Protein AF-A0A1T5CEG3-F1 (afdb_monomer)

Mean predicted aligned error: 3.55 Å

Radius of gyration: 18.47 Å; Cα contacts (8 Å, |Δi|>4): 373; chains: 1; bounding box: 41×33×52 Å

Solvent-accessible surface area (backbone atoms only — not comparable to full-atom values): 10305 Å² total; per-residue (Å²): 88,43,46,63,46,58,86,77,50,73,82,78,51,35,27,36,60,79,42,70,92,45,95,50,67,52,64,17,32,33,43,83,51,89,59,80,38,46,60,70,49,83,48,44,30,39,33,31,21,37,36,42,41,102,86,50,79,42,76,32,30,35,38,36,37,29,48,66,53,44,68,60,39,35,40,41,68,56,98,89,44,61,46,81,41,55,46,86,82,44,92,52,50,65,32,58,70,46,29,36,49,32,49,60,66,47,63,54,43,51,39,92,90,49,45,66,59,30,51,51,34,34,52,59,28,35,79,80,50,76,32,61,28,32,29,44,34,48,16,53,52,29,45,75,71,64,40,43,74,60,13,46,54,27,43,58,48,22,60,74,73,60,48,98,49,64,60,56,31,45,51,47,12,54,45,28,42,76,74,68,36,59,69,58,13,51,54,25,44,54,64,48,77,107

Nearest PDB structures (foldseek):
  3as5-assembly1_A  TM=8.776E-01  e=3.331E-04  Paramagnetospirillum magneticum AMB-1
  2ho1-assembly1_A  TM=8.225E-01  e=4.946E-03  Pseudomonas aeruginosa PAO1
  4xnh-assembly1_A  TM=8.598E-01  e=2.077E-02  Saccharomyces cerevisiae
  8bda-assembly1_E  TM=7.543E-01  e=8.781E-03  Chlamydomonas reinhardtii
  2gw1-assembly1_B  TM=9.057E-01  e=7.344E-02  Saccharomyces cerevisiae

Structure (mmCIF, N/CA/C/O backbone):
data_AF-A0A1T5CEG3-F1
#
_entry.id   AF-A0A1T5CEG3-F1
#
loop_
_atom_site.group_PDB
_atom_site.id
_atom_site.type_symbol
_atom_site.label_atom_id
_atom_site.label_alt_id
_atom_site.label_comp_id
_atom_site.label_asym_id
_atom_site.label_entity_id
_atom_site.label_seq_id
_atom_site.pdbx_PDB_ins_code
_atom_site.Cartn_x
_atom_site.Cartn_y
_atom_site.Cartn_z
_atom_site.occupancy
_atom_site.B_iso_or_equiv
_atom_site.auth_seq_id
_atom_site.auth_comp_id
_atom_site.auth_asym_id
_atom_site.auth_atom_id
_atom_site.pdbx_PDB_model_num
ATOM 1 N N . MET A 1 1 ? 21.323 2.820 -14.142 1.00 94.75 1 MET A N 1
ATOM 2 C CA . MET A 1 1 ? 20.997 2.044 -15.367 1.00 94.75 1 MET A CA 1
ATOM 3 C C . MET A 1 1 ? 19.789 2.673 -16.039 1.00 94.75 1 MET A C 1
ATOM 5 O O . MET A 1 1 ? 19.187 3.542 -15.424 1.00 94.75 1 MET A O 1
ATOM 9 N N . LYS A 1 2 ? 19.445 2.295 -17.274 1.00 96.56 2 LYS A N 1
ATOM 10 C CA . LYS A 1 2 ? 18.214 2.800 -17.910 1.00 96.56 2 LYS A CA 1
ATOM 11 C C . LYS A 1 2 ? 16.993 1.999 -17.446 1.00 96.56 2 LYS A C 1
ATOM 13 O O . LYS A 1 2 ? 17.135 0.803 -17.183 1.00 96.56 2 LYS A O 1
ATOM 18 N N . LEU A 1 3 ? 15.810 2.612 -17.390 1.00 96.44 3 LEU A N 1
ATOM 19 C CA . LEU A 1 3 ? 14.577 1.938 -16.960 1.00 96.44 3 LEU A CA 1
ATOM 20 C C . LEU A 1 3 ? 14.252 0.700 -17.810 1.00 96.44 3 LEU A C 1
ATOM 22 O O . LEU A 1 3 ? 13.919 -0.353 -17.269 1.00 96.44 3 LEU A O 1
ATOM 26 N N . LYS A 1 4 ? 14.478 0.749 -19.130 1.00 95.56 4 LYS A N 1
ATOM 27 C CA . LYS A 1 4 ? 14.353 -0.416 -20.038 1.00 95.56 4 LYS A CA 1
ATOM 28 C C . LYS A 1 4 ? 15.208 -1.628 -19.663 1.00 95.56 4 LYS A C 1
ATOM 30 O O . LYS A 1 4 ? 15.066 -2.702 -20.244 1.00 95.56 4 LYS A O 1
ATOM 35 N N . GLU A 1 5 ? 16.156 -1.458 -18.750 1.00 94.62 5 GLU A N 1
ATOM 36 C CA . GLU A 1 5 ? 17.047 -2.508 -18.284 1.00 94.62 5 GLU A CA 1
ATOM 37 C C . GLU A 1 5 ? 16.653 -3.060 -16.913 1.00 94.62 5 GLU A C 1
ATOM 39 O O . GLU A 1 5 ? 17.321 -3.983 -16.459 1.00 94.62 5 GLU A O 1
ATOM 44 N N . ILE A 1 6 ? 15.607 -2.540 -16.257 1.00 95.06 6 ILE A N 1
ATOM 45 C CA . ILE A 1 6 ? 15.278 -2.817 -14.846 1.00 95.06 6 ILE A CA 1
ATOM 46 C C . ILE A 1 6 ? 15.178 -4.319 -14.520 1.00 95.06 6 ILE A C 1
ATOM 48 O O . ILE A 1 6 ? 15.690 -4.772 -13.502 1.00 95.06 6 ILE A O 1
ATOM 52 N N . PHE A 1 7 ? 14.661 -5.132 -15.446 1.00 93.06 7 PHE A N 1
ATOM 53 C CA . PHE A 1 7 ? 14.564 -6.595 -15.307 1.00 93.06 7 PHE A CA 1
ATOM 54 C C . PHE A 1 7 ? 15.882 -7.364 -15.524 1.00 93.06 7 PHE A C 1
ATOM 56 O O . PHE A 1 7 ? 15.900 -8.592 -15.463 1.00 93.06 7 PHE A O 1
ATOM 63 N N . LYS A 1 8 ? 16.992 -6.682 -15.832 1.00 89.75 8 LYS A N 1
ATOM 64 C CA . LYS A 1 8 ? 18.337 -7.289 -15.847 1.00 89.75 8 LYS A CA 1
ATOM 65 C C . LYS A 1 8 ? 18.961 -7.326 -14.449 1.00 89.75 8 LYS A C 1
ATOM 67 O O . LYS A 1 8 ? 19.928 -8.060 -14.248 1.00 89.75 8 LYS A O 1
ATOM 72 N N . ALA A 1 9 ? 18.468 -6.500 -13.528 1.00 80.69 9 ALA A N 1
ATOM 73 C CA . ALA A 1 9 ? 18.893 -6.484 -12.136 1.00 80.69 9 ALA A CA 1
ATOM 74 C C . ALA A 1 9 ? 18.178 -7.585 -11.334 1.00 80.69 9 ALA A C 1
ATOM 76 O O . ALA A 1 9 ? 17.346 -8.314 -11.865 1.00 80.69 9 ALA A O 1
ATOM 77 N N . ASN A 1 10 ? 18.521 -7.740 -10.055 1.00 71.81 10 ASN A N 1
ATOM 78 C CA . ASN A 1 10 ? 17.825 -8.690 -9.190 1.00 71.81 10 ASN A CA 1
ATOM 79 C C . ASN A 1 10 ? 16.364 -8.241 -8.980 1.00 71.81 10 ASN A C 1
ATOM 81 O O . ASN A 1 10 ? 16.135 -7.097 -8.590 1.00 71.81 10 ASN A O 1
ATOM 85 N N . ASN A 1 11 ? 15.397 -9.139 -9.199 1.00 66.94 11 ASN A N 1
ATOM 86 C CA . ASN A 1 11 ? 13.957 -8.839 -9.330 1.00 66.94 11 ASN A CA 1
ATOM 87 C C . ASN A 1 11 ? 13.261 -8.326 -8.048 1.00 66.94 11 ASN A C 1
ATOM 89 O O . ASN A 1 11 ? 12.041 -8.212 -8.010 1.00 66.94 11 ASN A O 1
ATOM 93 N N . SER A 1 12 ? 14.003 -8.052 -6.974 1.00 76.94 12 SER A N 1
ATOM 94 C CA . SER A 1 12 ? 13.454 -7.741 -5.647 1.00 76.94 12 SER A CA 1
ATOM 95 C C . SER A 1 12 ? 13.876 -6.382 -5.090 1.00 76.94 12 SER A C 1
ATOM 97 O O . SER A 1 12 ? 13.657 -6.119 -3.908 1.00 76.94 12 SER A O 1
ATOM 99 N N . ASN A 1 13 ? 14.544 -5.549 -5.884 1.00 92.62 13 ASN A N 1
ATOM 100 C CA . ASN A 1 13 ? 15.107 -4.288 -5.409 1.00 92.62 13 ASN A CA 1
ATOM 101 C C . ASN A 1 13 ? 14.207 -3.099 -5.746 1.00 92.62 13 ASN A C 1
ATOM 103 O O . ASN A 1 13 ? 13.594 -3.069 -6.805 1.00 92.62 13 ASN A O 1
ATOM 107 N N . ILE A 1 14 ? 14.172 -2.104 -4.859 1.00 97.38 14 ILE A N 1
ATOM 108 C CA . ILE A 1 14 ? 13.540 -0.808 -5.127 1.00 97.38 14 ILE A CA 1
ATOM 109 C C . ILE A 1 14 ? 14.549 0.064 -5.874 1.00 97.38 14 ILE A C 1
ATOM 111 O O . ILE A 1 14 ? 15.699 0.183 -5.435 1.00 97.38 14 ILE A O 1
ATOM 115 N N . PHE A 1 15 ? 14.115 0.697 -6.957 1.00 97.94 15 PHE A N 1
ATOM 116 C CA . PHE A 1 15 ? 14.927 1.624 -7.740 1.00 97.94 15 PHE A CA 1
ATOM 117 C C . PHE A 1 15 ? 14.411 3.050 -7.592 1.00 97.94 15 PHE A C 1
ATOM 119 O O . PHE A 1 15 ? 13.204 3.251 -7.557 1.00 97.94 15 PHE A O 1
ATOM 126 N N . GLN A 1 16 ? 15.309 4.028 -7.535 1.00 98.06 16 GLN A N 1
ATOM 127 C CA . GLN A 1 16 ? 14.977 5.452 -7.538 1.00 98.06 16 GLN A CA 1
ATOM 128 C C . GLN A 1 16 ? 15.264 6.043 -8.916 1.00 98.06 16 GLN A C 1
ATOM 130 O O . GLN A 1 16 ? 16.300 5.736 -9.507 1.00 98.06 16 GLN A O 1
ATOM 135 N N . VAL A 1 17 ? 14.375 6.899 -9.415 1.00 98.12 17 VAL A N 1
ATOM 136 C CA . VAL A 1 17 ? 14.634 7.731 -10.596 1.00 98.12 17 VAL A CA 1
ATOM 137 C C . VAL A 1 17 ? 15.585 8.860 -10.211 1.00 98.12 17 VAL A C 1
ATOM 139 O O . VAL A 1 17 ? 15.337 9.588 -9.254 1.00 98.12 17 VAL A O 1
ATOM 142 N N . ILE A 1 18 ? 16.686 8.990 -10.951 1.00 97.94 18 ILE A N 1
ATOM 143 C CA . ILE A 1 18 ? 17.714 10.023 -10.731 1.00 97.94 18 ILE A CA 1
ATOM 144 C C . ILE A 1 18 ? 17.827 11.014 -11.891 1.00 97.94 18 ILE A C 1
ATOM 146 O O . ILE A 1 18 ? 18.462 12.055 -11.736 1.00 97.94 18 ILE A O 1
ATOM 150 N N . ASN A 1 19 ? 17.255 10.681 -13.050 1.00 97.12 19 ASN A N 1
ATOM 151 C CA . ASN A 1 19 ? 17.177 11.565 -14.208 1.00 97.12 19 ASN A CA 1
ATOM 152 C C . ASN A 1 19 ? 16.005 11.150 -15.111 1.00 97.12 19 ASN A C 1
ATOM 154 O O . ASN A 1 19 ? 15.991 10.029 -15.629 1.00 97.12 19 ASN A O 1
ATOM 158 N N . ASP A 1 20 ? 15.072 12.071 -15.312 1.00 95.62 20 ASP A N 1
ATOM 159 C CA . ASP A 1 20 ? 13.839 11.956 -16.090 1.00 95.62 20 ASP A CA 1
ATOM 160 C C . ASP A 1 20 ? 13.776 12.950 -17.271 1.00 95.62 20 ASP A C 1
ATOM 162 O O . ASP A 1 20 ? 12.725 13.138 -17.873 1.00 95.62 20 ASP A O 1
ATOM 166 N N . ASP A 1 21 ? 14.912 13.533 -17.682 1.00 94.94 21 ASP A N 1
ATOM 167 C CA . ASP A 1 21 ? 15.001 14.534 -18.766 1.00 94.94 21 ASP A CA 1
ATOM 168 C C . ASP A 1 21 ? 14.613 14.002 -20.168 1.00 94.94 21 ASP A C 1
ATOM 170 O O . ASP A 1 21 ? 14.597 14.757 -21.146 1.00 94.94 21 ASP A O 1
ATOM 174 N N . PHE A 1 22 ? 14.378 12.696 -20.315 1.00 92.88 22 PHE A N 1
ATOM 175 C CA . PHE A 1 22 ? 14.075 12.065 -21.600 1.00 92.88 22 PHE A CA 1
ATOM 176 C C . PHE A 1 22 ? 12.562 11.948 -21.809 1.00 92.88 22 PHE A C 1
ATOM 178 O O . PHE A 1 22 ? 11.858 11.455 -20.934 1.00 92.88 22 PHE A O 1
ATOM 185 N N . ASP A 1 23 ? 12.095 12.305 -23.012 1.00 92.38 23 ASP A N 1
ATOM 186 C CA . ASP A 1 23 ? 10.683 12.165 -23.409 1.00 92.38 23 ASP A CA 1
ATOM 187 C C . ASP A 1 23 ? 10.188 10.705 -23.391 1.00 92.38 23 ASP A C 1
ATOM 189 O O . ASP A 1 23 ? 8.993 10.469 -23.274 1.00 92.38 23 ASP A O 1
ATOM 193 N N . ASP A 1 24 ? 11.092 9.733 -23.568 1.00 94.62 24 ASP A N 1
ATOM 194 C CA . ASP A 1 24 ? 10.797 8.300 -23.446 1.00 94.62 24 ASP A CA 1
ATOM 195 C C . ASP A 1 24 ? 11.169 7.833 -22.035 1.00 94.62 24 ASP A C 1
ATOM 197 O O . ASP A 1 24 ? 12.355 7.786 -21.682 1.00 94.62 24 ASP A O 1
ATOM 201 N N . GLU A 1 25 ? 10.170 7.451 -21.241 1.00 95.06 25 GLU A N 1
ATOM 202 C CA . GLU A 1 25 ? 10.333 7.031 -19.848 1.00 95.06 25 GLU A CA 1
ATOM 203 C C . GLU A 1 25 ? 11.247 5.807 -19.723 1.00 95.06 25 GLU A C 1
ATOM 205 O O . GLU A 1 25 ? 11.992 5.651 -18.754 1.00 95.06 25 GLU A O 1
ATOM 210 N N . LEU A 1 26 ? 11.289 4.945 -20.745 1.00 96.25 26 LEU A N 1
ATOM 211 C CA . LEU A 1 26 ? 12.187 3.789 -20.770 1.00 96.25 26 LEU A CA 1
ATOM 212 C C . LEU A 1 26 ? 13.675 4.184 -20.854 1.00 96.25 26 LEU A C 1
ATOM 214 O O . LEU A 1 26 ? 14.549 3.358 -20.545 1.00 96.25 26 LEU A O 1
ATOM 218 N N . GLU A 1 27 ? 13.974 5.430 -21.232 1.00 97.56 27 GLU A N 1
ATOM 219 C CA . GLU A 1 27 ? 15.311 6.032 -21.237 1.00 97.56 27 GLU A CA 1
ATOM 220 C C . GLU A 1 27 ? 15.638 6.823 -19.959 1.00 97.56 27 GLU A C 1
ATOM 222 O O . GLU A 1 27 ? 16.766 7.321 -19.832 1.00 97.56 27 GLU A O 1
ATOM 227 N N . TRP A 1 28 ? 14.727 6.890 -18.983 1.00 97.94 28 TRP A N 1
ATOM 228 C CA . TRP A 1 28 ? 15.026 7.454 -17.666 1.00 97.94 28 TRP A CA 1
ATOM 229 C C . TRP A 1 28 ? 16.147 6.683 -16.971 1.00 97.94 28 TRP A C 1
ATOM 231 O O . TRP A 1 28 ? 16.340 5.473 -17.166 1.00 97.94 28 TRP A O 1
ATOM 241 N N . GLU A 1 29 ? 16.926 7.397 -16.164 1.00 98.12 29 GLU A N 1
ATOM 242 C CA . GLU A 1 29 ? 18.007 6.820 -15.376 1.00 98.12 29 GLU A CA 1
ATOM 243 C C . GLU A 1 29 ? 17.511 6.483 -13.983 1.00 98.12 29 GLU A C 1
ATOM 245 O O . GLU A 1 29 ? 16.963 7.322 -13.271 1.00 98.12 29 GLU A O 1
ATOM 250 N N . ILE A 1 30 ? 17.751 5.235 -13.596 1.00 97.62 30 ILE A N 1
ATOM 251 C CA . ILE A 1 30 ? 17.399 4.705 -12.288 1.00 97.62 30 ILE A CA 1
ATOM 252 C C . ILE A 1 30 ? 18.630 4.153 -11.574 1.00 97.62 30 ILE A C 1
ATOM 254 O O . ILE A 1 30 ? 19.560 3.628 -12.209 1.00 97.62 30 ILE A O 1
ATOM 258 N N . GLU A 1 31 ? 18.618 4.205 -10.249 1.00 96.56 31 GLU A N 1
ATOM 259 C CA . GLU A 1 31 ? 19.618 3.572 -9.395 1.00 96.56 31 GLU A CA 1
ATOM 260 C C . GLU A 1 31 ? 18.990 2.602 -8.398 1.00 96.56 31 GLU A C 1
ATOM 262 O O . GLU A 1 31 ? 17.890 2.813 -7.896 1.00 96.56 31 GLU A O 1
ATOM 267 N N . GLU A 1 32 ? 19.692 1.501 -8.134 1.00 96.88 32 GLU A N 1
ATOM 268 C CA . GLU A 1 32 ? 19.283 0.533 -7.121 1.00 96.88 32 GLU A CA 1
ATOM 269 C C . GLU A 1 32 ? 19.451 1.141 -5.727 1.00 96.88 32 GLU A C 1
ATOM 271 O O . GLU A 1 32 ? 20.528 1.629 -5.375 1.00 96.88 32 GLU A O 1
ATOM 276 N N . THR A 1 33 ? 18.404 1.062 -4.912 1.00 96.44 33 THR A N 1
ATOM 277 C CA . THR A 1 33 ? 18.426 1.574 -3.541 1.00 96.44 33 THR A CA 1
ATOM 278 C C . THR A 1 33 ? 18.736 0.470 -2.528 1.00 96.44 33 THR A C 1
ATOM 280 O O . THR A 1 33 ? 18.712 -0.727 -2.819 1.00 96.44 33 THR A O 1
ATOM 283 N N . LYS A 1 34 ? 18.998 0.868 -1.278 1.00 95.12 34 LYS A N 1
ATOM 284 C CA . LYS A 1 34 ? 19.114 -0.065 -0.142 1.00 95.12 34 LYS A CA 1
ATOM 285 C C . LYS A 1 34 ? 17.805 -0.235 0.631 1.00 95.12 34 LYS A C 1
ATOM 287 O O . LYS A 1 34 ? 17.793 -0.979 1.618 1.00 95.12 34 LYS A O 1
ATOM 292 N N . PHE A 1 35 ? 16.742 0.452 0.215 1.00 96.00 35 PHE A N 1
ATOM 293 C CA . PHE A 1 35 ? 15.462 0.437 0.906 1.00 96.00 35 PHE A CA 1
ATOM 294 C C . PHE A 1 35 ? 14.839 -0.961 0.864 1.00 96.00 35 PHE A C 1
ATOM 296 O O . PHE A 1 35 ? 15.011 -1.720 -0.091 1.00 96.00 35 PHE A O 1
ATOM 303 N N . LYS A 1 36 ? 14.167 -1.328 1.956 1.00 94.94 36 LYS A N 1
ATOM 304 C CA . LYS A 1 36 ? 13.480 -2.624 2.115 1.00 94.94 36 LYS A CA 1
ATOM 305 C C . LYS A 1 36 ? 11.960 -2.498 2.080 1.00 94.94 36 LYS A C 1
ATOM 307 O O . LYS A 1 36 ? 11.267 -3.500 1.955 1.00 94.94 36 LYS A O 1
ATOM 312 N N . VAL A 1 37 ? 11.491 -1.265 2.169 1.00 96.56 37 VAL A N 1
ATOM 313 C CA . VAL A 1 37 ? 10.114 -0.797 2.087 1.00 96.56 37 VAL A CA 1
ATOM 314 C C . VAL A 1 37 ? 10.135 0.496 1.274 1.00 96.56 37 VAL A C 1
ATOM 316 O O . VAL A 1 37 ? 11.198 1.103 1.128 1.00 96.56 37 VAL A O 1
ATOM 319 N N . ILE A 1 38 ? 8.998 0.892 0.713 1.00 97.62 38 ILE A N 1
ATOM 320 C CA . ILE A 1 38 ? 8.852 2.167 0.002 1.00 97.62 38 ILE A CA 1
ATOM 321 C C . ILE A 1 38 ? 9.192 3.295 0.987 1.00 97.62 38 ILE A C 1
ATOM 323 O O . ILE A 1 38 ? 8.572 3.338 2.049 1.00 97.62 38 ILE A O 1
ATOM 327 N N . PRO A 1 39 ? 10.176 4.162 0.702 1.00 96.81 39 PRO A N 1
ATOM 328 C CA . PRO A 1 39 ? 10.638 5.145 1.674 1.00 96.81 39 PRO A CA 1
ATOM 329 C C . PRO A 1 39 ? 9.674 6.330 1.816 1.00 96.81 39 PRO A C 1
ATOM 331 O O . PRO A 1 39 ? 9.015 6.729 0.857 1.00 96.81 39 PRO A O 1
ATOM 334 N N . ASP A 1 40 ? 9.660 6.949 2.996 1.00 95.38 40 ASP A N 1
ATOM 335 C CA . ASP A 1 40 ? 9.013 8.250 3.220 1.00 95.38 40 ASP A CA 1
ATOM 336 C C . ASP A 1 40 ? 9.981 9.401 2.910 1.00 95.38 40 ASP A C 1
ATOM 338 O O . ASP A 1 40 ? 10.501 10.087 3.792 1.00 95.38 40 ASP A O 1
ATOM 342 N N . LEU A 1 41 ? 10.319 9.540 1.627 1.00 95.19 41 LEU A N 1
ATOM 343 C CA . LEU A 1 41 ? 11.168 10.613 1.112 1.00 95.19 41 LEU A CA 1
ATOM 344 C C . LEU A 1 41 ? 10.670 11.048 -0.263 1.00 95.19 41 LEU A C 1
ATOM 346 O O . LEU A 1 41 ? 10.140 10.226 -0.997 1.00 95.19 41 LEU A O 1
ATOM 350 N N . GLU A 1 42 ? 10.831 12.317 -0.618 1.00 96.69 42 GLU A N 1
ATOM 351 C CA . GLU A 1 42 ? 10.361 12.839 -1.906 1.00 96.69 42 GLU A CA 1
ATOM 352 C C . GLU A 1 42 ? 11.107 12.187 -3.080 1.00 96.69 42 GLU A C 1
ATOM 354 O O . GLU A 1 42 ? 12.342 12.186 -3.117 1.00 96.69 42 GLU A O 1
ATOM 359 N N . GLY A 1 43 ? 10.362 11.629 -4.036 1.00 97.06 43 GLY A N 1
ATOM 360 C CA . GLY A 1 43 ? 10.941 11.058 -5.247 1.00 97.06 43 GLY A CA 1
ATOM 361 C C . GLY A 1 43 ? 10.025 10.097 -5.997 1.00 97.06 43 GLY A C 1
ATOM 362 O O . GLY A 1 43 ? 8.921 9.780 -5.563 1.00 97.06 43 GLY A O 1
ATOM 363 N N . THR A 1 44 ? 10.534 9.607 -7.126 1.00 98.00 44 THR A N 1
ATOM 364 C CA . THR A 1 44 ? 9.882 8.576 -7.938 1.00 98.00 44 THR A CA 1
ATOM 365 C C . THR A 1 44 ? 10.660 7.275 -7.826 1.00 98.00 44 THR A C 1
ATOM 367 O O . THR A 1 44 ? 11.881 7.236 -8.023 1.00 98.00 44 THR A O 1
ATOM 370 N N . PHE A 1 45 ? 9.947 6.197 -7.523 1.00 98.19 45 PHE A N 1
ATOM 371 C CA . PHE A 1 45 ? 10.506 4.876 -7.295 1.00 98.19 45 PHE A CA 1
ATOM 372 C C . PHE A 1 45 ? 9.857 3.837 -8.195 1.00 98.19 45 PHE A C 1
ATOM 374 O O . PHE A 1 45 ? 8.651 3.845 -8.398 1.00 98.19 45 PHE A O 1
ATOM 381 N N . TYR A 1 46 ? 10.648 2.878 -8.665 1.00 97.94 46 TYR A N 1
ATOM 382 C CA . TYR A 1 46 ? 10.145 1.654 -9.273 1.00 97.94 46 TYR A CA 1
ATOM 383 C C . TYR A 1 46 ? 10.266 0.517 -8.267 1.00 97.94 46 TYR A C 1
ATOM 385 O O . TYR A 1 46 ? 11.367 0.121 -7.867 1.00 97.94 46 TYR A O 1
ATOM 393 N N . VAL A 1 47 ? 9.114 0.011 -7.839 1.00 97.88 47 VAL A N 1
ATOM 394 C CA . VAL A 1 47 ? 8.975 -0.919 -6.719 1.00 97.88 47 VAL A CA 1
ATOM 395 C C . VAL A 1 47 ? 8.595 -2.299 -7.252 1.00 97.88 47 VAL A C 1
ATOM 397 O O . VAL A 1 47 ? 7.645 -2.406 -8.037 1.00 97.88 47 VAL A O 1
ATOM 400 N N . PRO A 1 48 ? 9.296 -3.373 -6.842 1.00 97.12 48 PRO A N 1
ATOM 401 C CA . PRO A 1 48 ? 8.964 -4.716 -7.286 1.00 97.12 48 PRO A CA 1
ATOM 402 C C . PRO A 1 48 ? 7.538 -5.046 -6.851 1.00 97.12 48 PRO A C 1
ATOM 404 O O . PRO A 1 48 ? 7.140 -4.806 -5.706 1.00 97.12 48 PRO A O 1
ATOM 407 N N . SER A 1 49 ? 6.761 -5.558 -7.791 1.00 96.44 49 SER A N 1
ATOM 408 C CA . SER A 1 49 ? 5.321 -5.733 -7.656 1.00 96.44 49 SER A CA 1
ATOM 409 C C . SER A 1 49 ? 4.866 -6.981 -8.400 1.00 96.44 49 SER A C 1
ATOM 411 O O . SER A 1 49 ? 5.592 -7.543 -9.224 1.00 96.44 49 SER A O 1
ATOM 413 N N . ILE A 1 50 ? 3.651 -7.419 -8.096 1.00 94.19 50 ILE A N 1
ATOM 414 C CA . ILE A 1 50 ? 2.984 -8.496 -8.816 1.00 94.19 50 ILE A CA 1
ATOM 415 C C . ILE A 1 50 ? 1.724 -7.935 -9.453 1.00 94.19 50 ILE A C 1
ATOM 417 O O . ILE A 1 50 ? 0.867 -7.378 -8.768 1.00 94.19 50 ILE A O 1
ATOM 421 N N . LEU A 1 51 ? 1.615 -8.131 -10.760 1.00 93.44 51 LEU A N 1
ATOM 422 C CA . LEU A 1 51 ? 0.384 -7.964 -11.507 1.00 93.44 51 LEU A CA 1
ATOM 423 C C . LEU A 1 51 ? -0.457 -9.233 -11.342 1.00 93.44 51 LEU A C 1
ATOM 425 O O . LEU A 1 51 ? -0.004 -10.342 -11.628 1.00 93.44 51 LEU A O 1
ATOM 429 N N . ILE A 1 52 ? -1.686 -9.061 -10.870 1.00 89.56 52 ILE A N 1
ATOM 430 C CA . ILE A 1 52 ? -2.674 -10.104 -10.614 1.00 89.56 52 ILE A CA 1
ATOM 431 C C . ILE A 1 52 ? -3.788 -9.958 -11.648 1.00 89.56 52 ILE A C 1
ATOM 433 O O . ILE A 1 52 ? -4.590 -9.025 -11.612 1.00 89.56 52 ILE A O 1
ATOM 437 N N . SER A 1 53 ? -3.840 -10.909 -12.575 1.00 83.31 53 SER A N 1
ATOM 438 C CA . SER A 1 53 ? -4.952 -11.074 -13.512 1.00 83.31 53 SER A CA 1
ATOM 439 C C . SER A 1 53 ? -5.777 -12.306 -13.132 1.00 83.31 53 SER A C 1
ATOM 441 O O . SER A 1 53 ? -5.314 -13.156 -12.375 1.00 83.31 53 SER A O 1
ATOM 443 N N . GLU A 1 54 ? -6.966 -12.474 -13.721 1.00 74.38 54 GLU A N 1
ATOM 444 C CA . GLU A 1 54 ? -7.814 -13.661 -13.493 1.00 74.38 54 GLU A CA 1
ATOM 445 C C . GLU A 1 54 ? -7.096 -15.004 -13.737 1.00 74.38 54 GLU A C 1
ATOM 447 O O . GLU A 1 54 ? -7.545 -16.046 -13.260 1.00 74.38 54 GLU A O 1
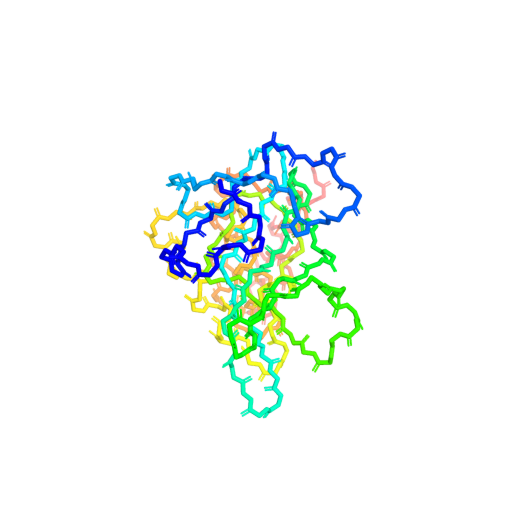ATOM 452 N N . LYS A 1 55 ? -6.021 -15.011 -14.538 1.00 70.25 55 LYS A N 1
ATOM 453 C CA . LYS A 1 55 ? -5.380 -16.238 -15.032 1.00 70.25 55 LYS A CA 1
ATOM 454 C C . LYS A 1 55 ? -3.938 -16.411 -14.576 1.00 70.25 55 LYS A C 1
ATOM 456 O O . LYS A 1 55 ? -3.500 -17.553 -14.498 1.00 70.25 55 LYS A O 1
ATOM 461 N N . ASN A 1 56 ? -3.222 -15.322 -14.293 1.00 80.38 56 ASN A N 1
ATOM 462 C CA . ASN A 1 56 ? -1.779 -15.328 -14.064 1.00 80.38 56 ASN A CA 1
ATOM 463 C C . ASN A 1 56 ? -1.345 -14.278 -13.034 1.00 80.38 56 ASN A C 1
ATOM 465 O O . ASN A 1 56 ? -1.953 -13.210 -12.924 1.00 80.38 56 ASN A O 1
ATOM 469 N N . TYR A 1 57 ? -0.228 -14.587 -12.372 1.00 86.94 57 TYR A N 1
ATOM 470 C CA . TYR A 1 57 ? 0.594 -13.652 -11.611 1.00 86.94 57 TYR A CA 1
ATOM 471 C C . TYR A 1 57 ? 1.849 -13.338 -12.423 1.00 86.94 57 TYR A C 1
ATOM 473 O O . TYR A 1 57 ? 2.533 -14.267 -12.860 1.00 86.94 57 TYR A O 1
ATOM 481 N N . GLU A 1 58 ? 2.156 -12.060 -12.617 1.00 91.00 58 GLU A N 1
ATOM 482 C CA . GLU A 1 58 ? 3.315 -11.617 -13.398 1.00 91.00 58 GLU A CA 1
ATOM 483 C C . GLU A 1 58 ? 4.162 -10.635 -12.584 1.00 91.00 58 GLU A C 1
ATOM 485 O O . GLU A 1 58 ? 3.634 -9.721 -11.953 1.00 91.00 58 GLU A O 1
ATOM 490 N N . GLU A 1 59 ? 5.482 -10.833 -12.575 1.00 93.25 59 GLU A N 1
ATOM 491 C CA . GLU A 1 59 ? 6.414 -9.893 -11.946 1.00 93.25 59 GLU A CA 1
ATOM 492 C C . GLU A 1 59 ? 6.484 -8.598 -12.758 1.00 93.25 59 GLU A C 1
ATOM 494 O O . GLU A 1 59 ? 6.675 -8.612 -13.977 1.00 93.25 59 GLU A O 1
ATOM 499 N N . CYS A 1 60 ? 6.371 -7.470 -12.068 1.00 95.69 60 CYS A N 1
ATOM 500 C CA . CYS A 1 60 ? 6.440 -6.146 -12.664 1.00 95.69 60 CYS A CA 1
ATOM 501 C C . CYS A 1 60 ? 7.123 -5.147 -11.727 1.00 95.69 60 CYS A C 1
ATOM 503 O O . CYS A 1 60 ? 7.444 -5.457 -10.578 1.00 95.69 60 CYS A O 1
ATOM 505 N N . TYR A 1 61 ? 7.321 -3.927 -12.217 1.00 97.62 61 TYR A N 1
ATOM 506 C CA . TYR A 1 61 ? 7.717 -2.796 -11.386 1.00 97.62 61 TYR A CA 1
ATOM 507 C C . TYR A 1 61 ? 6.641 -1.725 -11.438 1.00 97.62 61 TYR A C 1
ATOM 509 O O . TYR A 1 61 ? 6.301 -1.243 -12.515 1.00 97.62 61 TYR A O 1
ATOM 517 N N . LEU A 1 62 ? 6.106 -1.371 -10.278 1.00 97.50 62 LEU A N 1
ATOM 518 C CA . LEU A 1 62 ? 5.123 -0.308 -10.130 1.00 97.50 62 LEU A CA 1
ATOM 519 C C . LEU A 1 62 ? 5.852 1.007 -9.873 1.00 97.50 62 LEU A C 1
ATOM 521 O O . LEU A 1 62 ? 6.742 1.055 -9.022 1.00 97.50 62 LEU A O 1
ATOM 525 N N . GLU A 1 63 ? 5.486 2.050 -10.607 1.00 98.00 63 GLU A N 1
ATOM 526 C CA . GLU A 1 63 ? 5.911 3.404 -10.278 1.00 98.00 63 GLU A CA 1
ATOM 527 C C . GLU A 1 63 ? 5.195 3.864 -9.006 1.00 98.00 63 GLU A C 1
ATOM 529 O O . GLU A 1 63 ? 3.976 3.749 -8.893 1.00 98.00 63 GLU A O 1
ATOM 534 N N . ILE A 1 64 ? 5.959 4.389 -8.055 1.00 97.88 64 ILE A N 1
ATOM 535 C CA . ILE A 1 64 ? 5.457 4.993 -6.829 1.00 97.88 64 ILE A CA 1
ATOM 536 C C . ILE A 1 64 ? 6.114 6.358 -6.660 1.00 97.88 64 ILE A C 1
ATOM 538 O O . ILE A 1 64 ? 7.334 6.457 -6.525 1.00 97.88 64 ILE A O 1
ATOM 542 N N . ILE A 1 65 ? 5.292 7.399 -6.636 1.00 97.06 65 ILE A N 1
ATOM 543 C CA . ILE A 1 65 ? 5.681 8.776 -6.346 1.00 97.06 65 ILE A CA 1
ATOM 544 C C . ILE A 1 65 ? 5.384 9.040 -4.872 1.00 97.06 65 ILE A C 1
ATOM 546 O O . ILE A 1 65 ? 4.262 8.840 -4.397 1.00 97.06 65 ILE A O 1
ATOM 550 N N . THR A 1 66 ? 6.404 9.457 -4.136 1.00 97.25 66 THR A N 1
ATOM 551 C CA . THR A 1 66 ? 6.362 9.729 -2.697 1.00 97.25 66 THR A CA 1
ATOM 552 C C . THR A 1 66 ? 6.617 11.217 -2.430 1.00 97.25 66 THR A C 1
ATOM 554 O O . THR A 1 66 ? 7.327 11.856 -3.214 1.00 97.25 66 THR A O 1
ATOM 557 N N . PRO A 1 67 ? 6.088 11.782 -1.325 1.00 93.81 67 PRO A N 1
ATOM 558 C CA . PRO A 1 67 ? 5.498 11.106 -0.158 1.00 93.81 67 PRO A CA 1
ATOM 559 C C . PRO A 1 67 ? 4.020 10.692 -0.275 1.00 93.81 67 PRO A C 1
ATOM 561 O O . PRO A 1 67 ? 3.552 9.938 0.570 1.00 93.81 67 PRO A O 1
ATOM 564 N N . GLU A 1 68 ? 3.278 11.114 -1.300 1.00 88.62 68 GLU A N 1
ATOM 565 C CA . GLU A 1 68 ? 1.824 10.878 -1.400 1.00 88.62 68 GLU A CA 1
ATOM 566 C C . GLU A 1 68 ? 1.428 9.427 -1.736 1.00 88.62 68 GLU A C 1
ATOM 568 O O . GLU A 1 68 ? 0.241 9.093 -1.722 1.00 88.62 68 GLU A O 1
ATOM 573 N N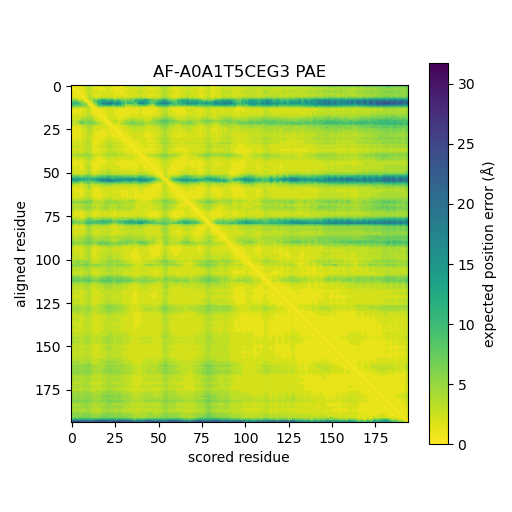 . ARG A 1 69 ? 2.407 8.565 -2.039 1.00 94.62 69 ARG A N 1
ATOM 574 C CA . ARG A 1 69 ? 2.230 7.161 -2.445 1.00 94.62 69 ARG A CA 1
ATOM 575 C C . ARG A 1 69 ? 1.230 7.028 -3.597 1.00 94.62 69 ARG A C 1
ATOM 577 O O . ARG A 1 69 ? 0.234 6.308 -3.512 1.00 94.62 69 ARG A O 1
ATOM 584 N N . ILE A 1 70 ? 1.516 7.747 -4.678 1.00 93.12 70 ILE A N 1
ATOM 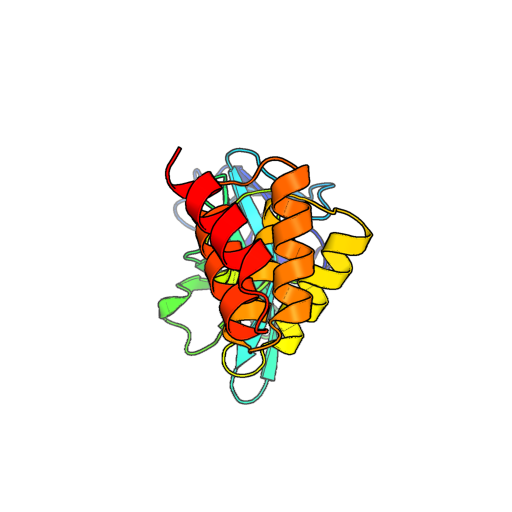585 C CA . ILE A 1 70 ? 0.733 7.751 -5.918 1.00 93.12 70 ILE A CA 1
ATOM 586 C C . ILE A 1 70 ? 1.379 6.796 -6.919 1.00 93.12 70 ILE A C 1
ATOM 588 O O . ILE A 1 70 ? 2.600 6.738 -7.022 1.00 93.12 70 ILE A O 1
ATOM 592 N N . SER A 1 71 ? 0.562 6.072 -7.678 1.00 93.75 71 SER A N 1
ATOM 593 C CA . SER A 1 71 ? 1.010 5.211 -8.773 1.00 93.75 71 SER A CA 1
ATOM 594 C C . SER A 1 71 ? 0.098 5.378 -9.976 1.00 93.75 71 SER A C 1
ATOM 596 O O . SER A 1 71 ? -1.115 5.196 -9.849 1.00 93.75 71 SER A O 1
ATOM 598 N N . GLU A 1 72 ? 0.674 5.650 -11.142 1.00 93.62 72 GLU A N 1
ATOM 599 C CA . GLU A 1 72 ? -0.076 5.747 -12.402 1.00 93.62 72 GLU A CA 1
ATOM 600 C C . GLU A 1 72 ? 0.452 4.790 -13.469 1.00 93.62 72 GLU A C 1
ATOM 602 O O . GLU A 1 72 ? -0.310 4.355 -14.337 1.00 93.62 72 GLU A O 1
ATOM 607 N N . ASN A 1 73 ? 1.728 4.410 -13.362 1.00 96.44 73 ASN A N 1
ATOM 608 C CA . ASN A 1 73 ? 2.429 3.643 -14.375 1.00 96.44 73 ASN A CA 1
ATOM 609 C C . ASN A 1 73 ? 3.006 2.334 -13.840 1.00 96.44 73 ASN A C 1
ATOM 611 O O . ASN A 1 73 ? 3.379 2.197 -12.674 1.00 96.44 73 ASN A O 1
ATOM 615 N N . VAL A 1 74 ? 3.130 1.360 -14.734 1.00 97.19 74 VAL A N 1
ATOM 616 C CA . VAL A 1 74 ? 3.772 0.076 -14.470 1.00 97.19 74 VAL A CA 1
ATOM 617 C C . VAL A 1 74 ? 4.686 -0.314 -15.621 1.00 97.19 74 VAL A C 1
ATOM 619 O O . VAL A 1 74 ? 4.390 -0.141 -16.807 1.00 97.19 74 VAL A O 1
ATOM 622 N N . VAL A 1 75 ? 5.811 -0.904 -15.249 1.00 96.94 75 VAL A N 1
ATOM 623 C CA . VAL A 1 75 ? 6.807 -1.438 -16.162 1.00 96.94 75 VAL A CA 1
ATOM 624 C C . VAL A 1 75 ? 6.677 -2.956 -16.196 1.00 96.94 75 VAL A C 1
ATOM 626 O O . VAL A 1 75 ? 6.819 -3.640 -15.179 1.00 96.94 75 VAL A O 1
ATOM 629 N N . LEU A 1 76 ? 6.391 -3.479 -17.386 1.00 95.12 76 LEU A N 1
ATOM 630 C CA . LEU A 1 76 ? 6.168 -4.901 -17.658 1.00 95.12 76 LEU A CA 1
ATOM 631 C C . LEU A 1 76 ? 7.290 -5.464 -18.532 1.00 95.12 76 LEU A C 1
ATOM 633 O O . LEU A 1 76 ? 7.892 -4.736 -19.326 1.00 95.12 76 LEU A O 1
ATOM 637 N N . SER A 1 77 ? 7.529 -6.772 -18.434 1.00 92.25 77 SER A N 1
ATOM 638 C CA . SER A 1 77 ? 8.453 -7.508 -19.301 1.00 92.25 77 SER A CA 1
ATOM 639 C C . SER A 1 77 ? 7.741 -8.683 -19.958 1.00 92.25 77 SER A C 1
ATOM 641 O O . SER A 1 77 ? 7.242 -9.568 -19.271 1.00 92.25 77 SER A O 1
ATOM 643 N N . ASN A 1 78 ? 7.736 -8.720 -21.290 1.00 87.38 78 ASN A N 1
ATOM 644 C CA . ASN A 1 78 ? 7.236 -9.854 -22.064 1.00 87.38 78 ASN A CA 1
ATOM 645 C C . ASN A 1 78 ? 8.293 -10.280 -23.088 1.00 87.38 78 ASN A C 1
ATOM 647 O O . ASN A 1 78 ? 8.771 -9.452 -23.863 1.00 87.38 78 ASN A O 1
ATOM 651 N N . ASP A 1 79 ? 8.703 -11.550 -23.070 1.00 83.06 79 ASP A N 1
ATOM 652 C CA . ASP A 1 79 ? 9.731 -12.097 -23.968 1.00 83.06 79 ASP A CA 1
ATOM 653 C C . ASP A 1 79 ? 11.013 -11.237 -24.045 1.00 83.06 79 ASP A C 1
ATOM 655 O O . ASP A 1 79 ? 11.627 -11.078 -25.102 1.00 83.06 79 ASP A O 1
ATOM 659 N N . LYS A 1 80 ? 11.444 -10.683 -22.899 1.00 78.31 80 LYS A N 1
ATOM 660 C CA . LYS A 1 80 ? 12.596 -9.762 -22.745 1.00 78.31 80 LYS A CA 1
ATOM 661 C C . LYS A 1 80 ? 12.412 -8.373 -23.367 1.00 78.31 80 LYS A C 1
ATOM 663 O O . LYS A 1 80 ? 13.371 -7.600 -23.406 1.00 78.31 80 LYS A O 1
ATOM 668 N N . LYS A 1 81 ? 11.214 -8.037 -23.838 1.00 89.62 81 LYS A N 1
ATOM 669 C CA . LYS A 1 81 ? 10.844 -6.675 -24.210 1.00 89.62 81 LYS A CA 1
ATOM 670 C C . LYS A 1 81 ? 10.210 -5.986 -23.007 1.00 89.62 81 LYS A C 1
ATOM 672 O O . LYS A 1 81 ? 9.218 -6.467 -22.470 1.00 89.62 81 LYS A O 1
ATOM 677 N N . VAL A 1 82 ? 10.788 -4.854 -22.622 1.00 94.88 82 VAL A N 1
ATOM 678 C CA . VAL A 1 82 ? 10.261 -3.998 -21.557 1.00 94.88 82 VAL A CA 1
ATOM 679 C C . VAL A 1 82 ? 9.282 -2.993 -22.156 1.00 94.88 82 VAL A C 1
ATOM 681 O O . VAL A 1 82 ? 9.500 -2.496 -23.263 1.00 94.88 82 VAL A O 1
ATOM 684 N N . SER A 1 83 ? 8.194 -2.732 -21.442 1.00 94.94 83 SER A N 1
ATOM 685 C CA . SER A 1 83 ? 7.176 -1.749 -21.816 1.00 94.94 83 SER A CA 1
ATOM 686 C C . SER A 1 83 ? 6.748 -0.938 -20.604 1.00 94.94 83 SER A C 1
ATOM 688 O O . SER A 1 83 ? 6.683 -1.479 -19.501 1.00 94.94 83 SER A O 1
ATOM 690 N N . PHE A 1 84 ? 6.444 0.331 -20.845 1.00 95.31 84 PHE A N 1
ATOM 691 C CA . PHE A 1 84 ? 5.866 1.264 -19.890 1.00 95.31 84 PHE A CA 1
ATOM 692 C C . PHE A 1 84 ? 4.378 1.412 -20.215 1.00 95.31 84 PHE A C 1
ATOM 694 O O . PHE A 1 84 ? 4.027 1.585 -21.383 1.00 95.31 84 PHE A O 1
ATOM 701 N N . ASN A 1 85 ? 3.507 1.242 -19.222 1.00 96.00 85 ASN A N 1
ATOM 702 C CA . ASN A 1 85 ? 2.059 1.208 -19.420 1.00 96.00 85 ASN A CA 1
ATOM 703 C C . ASN A 1 85 ? 1.353 1.968 -18.302 1.00 96.00 85 ASN A C 1
ATOM 705 O O . ASN A 1 85 ? 1.787 1.925 -17.152 1.00 96.00 85 ASN A O 1
ATOM 709 N N . LEU A 1 86 ? 0.213 2.565 -18.632 1.00 95.00 86 LEU A N 1
ATOM 710 C CA . LEU A 1 86 ? -0.693 3.140 -17.649 1.00 95.00 86 LEU A CA 1
ATOM 711 C C . LEU A 1 86 ? -1.439 2.017 -16.922 1.00 95.00 86 LEU A C 1
ATOM 713 O O . LEU A 1 86 ? -1.949 1.090 -17.552 1.00 95.00 86 LEU A O 1
ATOM 717 N N . ILE A 1 87 ? -1.548 2.112 -15.597 1.00 93.25 87 ILE A N 1
ATOM 718 C CA . ILE A 1 87 ? -2.234 1.107 -14.766 1.00 93.25 87 ILE A CA 1
ATOM 719 C C . ILE A 1 87 ? -3.695 0.946 -15.197 1.00 93.25 87 ILE A C 1
ATOM 721 O O . ILE A 1 87 ? -4.200 -0.169 -15.254 1.00 93.25 87 ILE A O 1
ATOM 725 N N . HIS A 1 88 ? -4.376 2.043 -15.537 1.00 89.69 88 HIS A N 1
ATOM 726 C CA . HIS A 1 88 ? -5.797 2.019 -15.894 1.00 89.69 88 HIS A CA 1
ATOM 727 C C . HIS A 1 88 ? -6.094 1.370 -17.253 1.00 89.69 88 HIS A C 1
ATOM 729 O O . HIS A 1 88 ? -7.236 0.984 -17.501 1.00 89.69 88 HIS A O 1
ATOM 735 N N . ASP A 1 89 ? -5.086 1.226 -18.117 1.00 92.56 89 ASP A N 1
ATOM 736 C CA . ASP A 1 89 ? -5.212 0.470 -19.367 1.00 92.56 89 ASP A CA 1
ATOM 737 C C . ASP A 1 89 ? -5.134 -1.047 -19.126 1.00 92.56 89 ASP A C 1
ATOM 739 O O . ASP A 1 89 ? -5.451 -1.851 -20.010 1.00 92.56 89 ASP A O 1
ATOM 743 N N . LEU A 1 90 ? -4.732 -1.456 -17.920 1.00 88.56 90 LEU A N 1
ATOM 744 C CA . LEU A 1 90 ? -4.637 -2.846 -17.515 1.00 88.56 90 LEU A CA 1
ATOM 745 C C . LEU A 1 90 ? -5.909 -3.265 -16.784 1.00 88.56 90 LEU A C 1
ATOM 747 O O . LEU A 1 90 ? -6.346 -2.653 -15.815 1.00 88.56 90 LEU A O 1
ATOM 751 N N . ASN A 1 91 ? -6.481 -4.387 -17.209 1.00 86.81 91 ASN A N 1
ATOM 752 C CA . ASN A 1 91 ? -7.557 -5.048 -16.475 1.00 86.81 91 ASN A CA 1
ATOM 753 C C . ASN A 1 91 ? -6.966 -6.011 -15.428 1.00 86.81 91 ASN A C 1
ATOM 755 O O . ASN A 1 91 ? -7.167 -7.226 -15.514 1.00 86.81 91 ASN A O 1
ATOM 759 N N . ALA A 1 92 ? -6.152 -5.480 -14.515 1.00 88.62 92 ALA A N 1
ATOM 760 C CA . ALA A 1 92 ? -5.425 -6.243 -13.504 1.00 88.62 92 ALA A CA 1
ATOM 761 C C . ALA A 1 92 ? -5.215 -5.419 -12.228 1.00 88.62 92 ALA A C 1
ATOM 763 O O . ALA A 1 92 ? -5.182 -4.191 -12.263 1.00 88.62 92 ALA A O 1
ATOM 764 N N . GLU A 1 93 ? -5.042 -6.108 -11.106 1.00 91.75 93 GLU A N 1
ATOM 765 C CA . GLU A 1 93 ? -4.601 -5.493 -9.853 1.00 91.75 93 GLU A CA 1
ATOM 766 C C . GLU A 1 93 ? -3.073 -5.544 -9.796 1.00 91.75 93 GLU A C 1
ATOM 768 O O . GLU A 1 93 ? -2.473 -6.515 -10.253 1.00 91.75 93 GLU A O 1
ATOM 773 N N . ILE A 1 94 ? -2.421 -4.519 -9.253 1.00 94.69 94 ILE A N 1
ATOM 774 C CA . ILE A 1 94 ? -0.961 -4.495 -9.117 1.00 94.69 94 ILE A CA 1
ATOM 775 C C . ILE A 1 94 ? -0.635 -4.196 -7.667 1.00 94.69 94 ILE A C 1
ATOM 777 O O . ILE A 1 94 ? -1.063 -3.176 -7.137 1.00 94.69 94 ILE A O 1
ATOM 781 N N . ILE A 1 95 ? 0.110 -5.099 -7.035 1.00 95.44 95 ILE A N 1
ATOM 782 C CA . ILE A 1 95 ? 0.401 -5.029 -5.604 1.00 95.44 95 ILE A CA 1
ATOM 783 C C . ILE A 1 95 ? 1.916 -5.042 -5.397 1.00 95.44 95 ILE A C 1
ATOM 785 O O . ILE A 1 95 ? 2.572 -5.999 -5.832 1.00 95.44 95 ILE A O 1
ATOM 789 N N . PRO A 1 96 ? 2.493 -4.028 -4.724 1.00 96.56 96 PRO A N 1
ATOM 790 C CA . PRO A 1 96 ? 3.889 -4.058 -4.303 1.00 96.56 96 PRO A CA 1
ATOM 791 C C . PRO A 1 96 ? 4.179 -5.264 -3.415 1.00 96.56 96 PRO A C 1
ATOM 793 O O . PRO A 1 96 ? 3.388 -5.587 -2.537 1.00 96.56 96 PRO A O 1
ATOM 796 N N . ILE A 1 97 ? 5.338 -5.907 -3.581 1.00 95.94 97 ILE A N 1
ATOM 797 C CA . ILE A 1 97 ? 5.740 -7.061 -2.745 1.00 95.94 97 ILE A CA 1
ATOM 798 C C . ILE A 1 97 ? 6.595 -6.677 -1.527 1.00 95.94 97 ILE A C 1
ATOM 800 O O . ILE A 1 97 ? 7.223 -7.529 -0.893 1.00 95.94 97 ILE A O 1
ATOM 804 N N . VAL A 1 98 ? 6.623 -5.389 -1.201 1.00 96.31 98 VAL A N 1
ATOM 805 C CA . VAL A 1 98 ? 7.292 -4.777 -0.045 1.00 96.31 98 VAL A CA 1
ATOM 806 C C . VAL A 1 98 ? 6.297 -3.857 0.660 1.00 96.31 98 VAL A C 1
ATOM 808 O O . VAL A 1 98 ? 5.335 -3.445 0.032 1.00 96.31 98 VAL A O 1
ATOM 811 N N . GLY A 1 99 ? 6.504 -3.542 1.941 1.00 96.88 99 GLY A N 1
ATOM 812 C CA . GLY A 1 99 ? 5.664 -2.566 2.654 1.00 96.88 99 GLY A CA 1
ATOM 813 C C . GLY A 1 99 ? 6.039 -1.109 2.353 1.00 96.88 99 GLY A C 1
ATOM 814 O O . GLY A 1 99 ? 6.911 -0.849 1.525 1.00 96.88 99 GLY A O 1
ATOM 815 N N . SER A 1 100 ? 5.427 -0.166 3.078 1.00 97.12 100 SER A N 1
ATOM 816 C CA . SER A 1 100 ? 5.627 1.281 2.905 1.00 97.12 100 SER A CA 1
ATOM 817 C C . SER A 1 100 ? 5.932 2.014 4.216 1.00 97.12 100 SER A C 1
ATOM 819 O O . SER A 1 100 ? 5.301 1.777 5.243 1.00 97.12 100 SER A O 1
ATOM 821 N N . GLU A 1 101 ? 6.882 2.940 4.196 1.00 96.44 101 GLU A N 1
ATOM 822 C CA . GLU A 1 101 ? 7.071 3.946 5.248 1.00 96.44 101 GLU A CA 1
ATOM 823 C C . GLU A 1 101 ? 6.152 5.151 5.041 1.00 96.44 101 GLU A C 1
ATOM 825 O O . GLU A 1 101 ? 5.665 5.698 6.029 1.00 96.44 101 GLU A O 1
ATOM 830 N N . CYS A 1 102 ? 5.860 5.520 3.789 1.00 94.62 102 CYS A N 1
ATOM 831 C CA . CYS A 1 102 ? 4.959 6.626 3.475 1.00 94.62 102 CYS A CA 1
ATOM 832 C C . CYS A 1 102 ? 3.483 6.215 3.564 1.00 94.62 102 CYS A C 1
ATOM 834 O O . CYS A 1 102 ? 3.089 5.107 3.157 1.00 94.62 102 CYS A O 1
ATOM 836 N N . LEU A 1 103 ? 2.681 7.130 4.116 1.00 94.56 103 LEU A N 1
ATOM 837 C CA . LEU A 1 103 ? 1.223 7.045 4.170 1.00 94.56 103 LEU A CA 1
ATOM 838 C C . LEU A 1 103 ? 0.627 7.141 2.763 1.00 94.56 103 LEU A C 1
ATOM 840 O O . LEU A 1 103 ? 1.216 7.714 1.854 1.00 94.56 103 LEU A O 1
ATOM 844 N N . GLY A 1 104 ? -0.566 6.585 2.593 1.00 93.19 104 GLY A N 1
ATOM 845 C CA . GLY A 1 104 ? -1.308 6.659 1.344 1.00 93.19 104 GLY A CA 1
ATOM 846 C C . GLY A 1 104 ? -2.565 5.808 1.404 1.00 93.19 104 GLY A C 1
ATOM 847 O O . GLY A 1 104 ? -3.015 5.414 2.477 1.00 93.19 104 GLY A O 1
ATOM 848 N N . LEU A 1 105 ? -3.117 5.496 0.237 1.00 94.19 105 LEU A N 1
ATOM 849 C CA . LEU A 1 105 ? -4.297 4.641 0.124 1.00 94.19 105 LEU A CA 1
ATOM 850 C C . LEU A 1 105 ? -3.924 3.180 0.390 1.00 94.19 105 LEU A C 1
ATOM 852 O O . LEU A 1 105 ? -3.039 2.639 -0.284 1.00 94.19 105 LEU A O 1
ATOM 856 N N . TYR A 1 106 ? -4.554 2.544 1.381 1.00 96.06 106 TYR A N 1
ATOM 857 C CA . TYR A 1 106 ? -4.315 1.130 1.715 1.00 96.06 106 TYR A CA 1
ATOM 858 C C . TYR A 1 106 ? -4.761 0.205 0.574 1.00 96.06 106 TYR A C 1
ATOM 860 O O . TYR A 1 106 ? -4.296 -0.931 0.470 1.00 96.06 106 TYR A O 1
ATOM 868 N N . GLU A 1 107 ? -5.605 0.714 -0.330 1.00 94.50 107 GLU A N 1
ATOM 869 C CA . GLU A 1 107 ? -6.069 0.037 -1.535 1.00 94.50 107 GLU A CA 1
ATOM 870 C C . GLU A 1 107 ? -4.932 -0.423 -2.452 1.00 94.50 107 GLU A C 1
ATOM 872 O O . GLU A 1 107 ? -5.098 -1.410 -3.163 1.00 94.50 107 GLU A O 1
ATOM 877 N N . LEU A 1 108 ? -3.753 0.207 -2.371 1.00 95.44 108 LEU A N 1
ATOM 878 C CA . LEU A 1 108 ? -2.539 -0.255 -3.051 1.00 95.44 108 LEU A CA 1
ATOM 879 C C . LEU A 1 108 ? -2.178 -1.712 -2.701 1.00 95.44 108 LEU A C 1
ATOM 881 O O . LEU A 1 108 ? -1.637 -2.442 -3.528 1.00 95.44 108 LEU A O 1
ATOM 885 N N . TYR A 1 109 ? -2.485 -2.143 -1.476 1.00 96.56 109 TYR A N 1
ATOM 886 C CA . TYR A 1 109 ? -2.277 -3.515 -1.013 1.00 96.56 109 TYR A CA 1
ATOM 887 C C . TYR A 1 109 ? -3.574 -4.329 -0.968 1.00 96.56 109 TYR A C 1
ATOM 889 O O . TYR A 1 109 ? -3.533 -5.526 -0.688 1.00 96.56 109 TYR A O 1
ATOM 897 N N . TYR A 1 110 ? -4.733 -3.727 -1.235 1.00 95.25 110 TYR A N 1
ATOM 898 C CA . TYR A 1 110 ? -6.018 -4.391 -1.054 1.00 95.25 110 TYR A CA 1
ATOM 899 C C . TYR A 1 110 ? -6.553 -4.985 -2.362 1.00 95.25 110 TYR A C 1
ATOM 901 O O . TYR A 1 110 ? -7.303 -4.357 -3.110 1.00 95.25 110 TYR A O 1
ATOM 909 N N . SER A 1 111 ? -6.222 -6.255 -2.602 1.00 90.38 111 SER A N 1
ATOM 910 C CA . SER A 1 111 ? -6.913 -7.059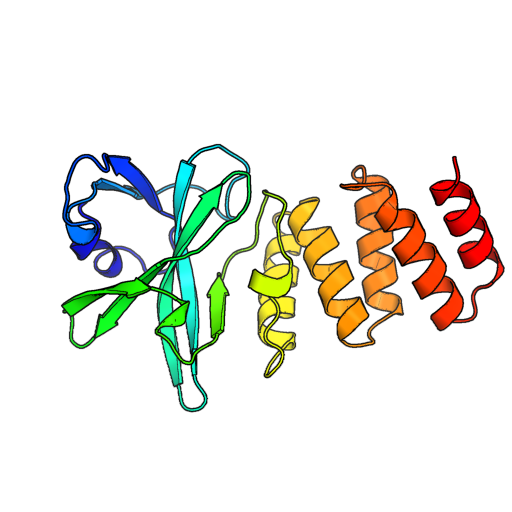 -3.614 1.00 90.38 111 SER A CA 1
ATOM 911 C C . SER A 1 111 ? -8.297 -7.449 -3.105 1.00 90.38 111 SER A C 1
ATOM 913 O O . SER A 1 111 ? -8.391 -8.287 -2.215 1.00 90.38 111 SER A O 1
ATOM 915 N N . LYS A 1 112 ? -9.382 -6.938 -3.695 1.00 85.88 112 LYS A N 1
ATOM 916 C CA . LYS A 1 112 ? -10.745 -7.389 -3.331 1.00 85.88 112 LYS A CA 1
ATOM 917 C C . LYS A 1 112 ? -11.000 -8.851 -3.700 1.00 85.88 112 LYS A C 1
ATOM 919 O O . LYS A 1 112 ? -11.886 -9.490 -3.143 1.00 85.88 112 LYS A O 1
ATOM 924 N N . GLN A 1 113 ? -10.254 -9.373 -4.672 1.00 85.94 113 GLN A N 1
ATOM 925 C CA . GLN A 1 113 ? -10.362 -10.761 -5.114 1.00 85.94 113 GLN A CA 1
ATOM 926 C C . GLN A 1 113 ? -9.541 -11.709 -4.236 1.00 85.94 113 GLN A C 1
ATOM 928 O O . GLN A 1 113 ? -9.923 -12.865 -4.057 1.00 85.94 113 GLN A O 1
ATOM 933 N N . ASN A 1 114 ? -8.411 -11.236 -3.703 1.00 88.50 114 ASN A N 1
ATOM 934 C CA . ASN A 1 114 ? -7.504 -12.025 -2.881 1.00 88.50 114 ASN A CA 1
ATOM 935 C C . ASN A 1 114 ? -6.830 -11.198 -1.758 1.00 88.50 114 ASN A C 1
ATOM 937 O O . ASN A 1 114 ? -5.604 -11.018 -1.770 1.00 88.50 114 ASN A O 1
ATOM 941 N N . PRO A 1 115 ? -7.596 -10.730 -0.753 1.00 93.56 115 PRO A N 1
ATOM 942 C CA . PRO A 1 115 ? -7.113 -9.800 0.279 1.00 93.56 115 PRO A CA 1
ATOM 943 C C . PRO A 1 115 ? -5.922 -10.342 1.076 1.00 93.56 115 PRO A C 1
ATOM 945 O O . PRO A 1 115 ? -4.997 -9.607 1.431 1.00 93.56 115 PRO A O 1
ATOM 948 N N . ILE A 1 116 ? -5.891 -11.662 1.298 1.00 94.69 116 ILE A N 1
ATOM 949 C CA . ILE A 1 116 ? -4.831 -12.333 2.062 1.00 94.69 116 ILE A CA 1
ATOM 950 C C . ILE A 1 116 ? -3.440 -12.142 1.441 1.00 94.69 116 ILE A C 1
ATOM 952 O O . ILE A 1 116 ? -2.442 -12.198 2.157 1.00 94.69 116 ILE A O 1
ATOM 956 N N . PHE A 1 117 ? -3.349 -11.903 0.127 1.00 93.44 117 PHE A N 1
ATOM 957 C CA . PHE A 1 117 ? -2.072 -11.668 -0.543 1.00 93.44 117 PHE A CA 1
ATOM 958 C C . PHE A 1 117 ? -1.404 -10.386 -0.029 1.00 93.44 117 PHE A C 1
ATOM 960 O O . PHE A 1 117 ? -0.280 -10.437 0.475 1.00 93.44 117 PHE A O 1
ATOM 967 N N . GLY A 1 118 ? -2.128 -9.265 -0.072 1.00 96.25 118 GLY A N 1
ATOM 968 C CA . GLY A 1 118 ? -1.657 -7.985 0.454 1.00 96.25 118 GLY A CA 1
ATOM 969 C C . GLY A 1 118 ? -1.447 -8.003 1.963 1.00 96.25 118 GLY A C 1
ATOM 970 O O . GLY A 1 118 ? -0.412 -7.546 2.447 1.00 96.25 118 GLY A O 1
ATOM 971 N N . ILE A 1 119 ? -2.364 -8.632 2.710 1.00 98.25 119 ILE A N 1
ATOM 972 C CA . ILE A 1 119 ? -2.225 -8.807 4.165 1.00 98.25 119 ILE A CA 1
ATOM 973 C C . ILE A 1 119 ? -0.914 -9.529 4.503 1.00 98.25 119 ILE A C 1
ATOM 975 O O . ILE A 1 119 ? -0.192 -9.098 5.399 1.00 98.25 119 ILE A O 1
ATOM 979 N N .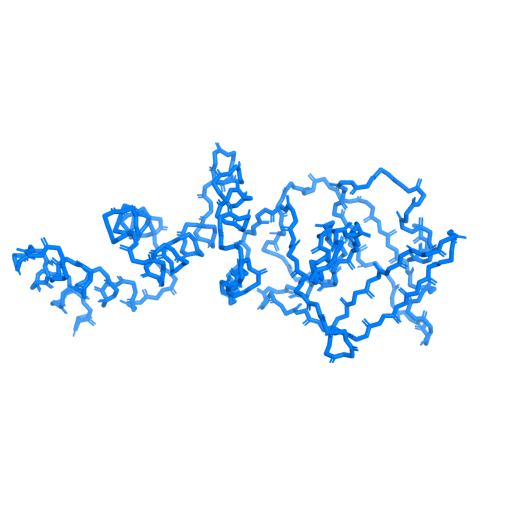 ASN A 1 120 ? -0.565 -10.604 3.790 1.00 97.69 120 ASN A N 1
ATOM 980 C CA . ASN A 1 120 ? 0.675 -11.345 4.042 1.00 97.69 120 ASN A CA 1
ATOM 981 C C . ASN A 1 120 ? 1.928 -10.521 3.725 1.00 97.69 120 ASN A C 1
ATOM 983 O O . ASN A 1 120 ? 2.915 -10.610 4.461 1.00 97.69 120 ASN A O 1
ATOM 987 N N . ILE A 1 121 ? 1.896 -9.718 2.657 1.00 97.06 121 ILE A N 1
ATOM 988 C CA . ILE A 1 121 ? 2.987 -8.795 2.318 1.00 97.06 121 ILE A CA 1
ATOM 989 C C . ILE A 1 121 ? 3.192 -7.797 3.456 1.00 97.06 121 ILE A C 1
ATOM 991 O O . ILE A 1 121 ? 4.306 -7.671 3.972 1.00 97.06 121 ILE A O 1
ATOM 995 N N . LEU A 1 122 ? 2.116 -7.148 3.899 1.00 98.50 122 LEU A N 1
ATOM 996 C CA . LEU A 1 122 ? 2.181 -6.152 4.960 1.00 98.50 122 LEU A CA 1
ATOM 997 C C . LEU A 1 122 ? 2.559 -6.763 6.313 1.00 98.50 122 LEU A C 1
ATOM 999 O O . LEU A 1 122 ? 3.391 -6.191 7.008 1.00 98.50 122 LEU A O 1
ATOM 1003 N N . LYS A 1 123 ? 2.045 -7.946 6.678 1.00 98.50 123 LYS A N 1
ATOM 1004 C CA . LYS A 1 123 ? 2.442 -8.653 7.912 1.00 98.50 123 LYS A CA 1
ATOM 1005 C C . LYS A 1 123 ? 3.938 -8.966 7.919 1.00 98.50 123 LYS A C 1
ATOM 1007 O O . LYS A 1 123 ? 4.621 -8.680 8.899 1.00 98.50 123 LYS A O 1
ATOM 1012 N N . LYS A 1 124 ? 4.476 -9.472 6.806 1.00 97.62 124 LYS A N 1
ATOM 1013 C CA . LYS A 1 124 ? 5.917 -9.732 6.665 1.00 97.62 124 LYS A CA 1
ATOM 1014 C C . LYS A 1 124 ? 6.749 -8.447 6.719 1.00 97.62 124 LYS A C 1
ATOM 1016 O O . LYS A 1 124 ? 7.836 -8.438 7.302 1.00 97.62 124 LYS A O 1
ATOM 1021 N N . ALA A 1 125 ? 6.266 -7.366 6.107 1.00 97.25 125 ALA A N 1
ATOM 1022 C CA . ALA A 1 125 ? 6.919 -6.065 6.198 1.00 97.25 125 ALA A CA 1
ATOM 1023 C C . ALA A 1 125 ? 6.920 -5.558 7.648 1.00 97.25 125 ALA A C 1
ATOM 1025 O O . ALA A 1 125 ? 7.978 -5.196 8.154 1.00 97.25 125 ALA A O 1
ATOM 1026 N N . PHE A 1 126 ? 5.781 -5.645 8.339 1.00 98.06 126 PHE A N 1
ATOM 1027 C CA . PHE A 1 126 ? 5.595 -5.229 9.728 1.00 98.06 126 PHE A CA 1
ATOM 1028 C C . PHE A 1 126 ? 6.549 -5.935 10.701 1.00 98.06 126 PHE A C 1
ATOM 1030 O O . PHE A 1 126 ? 7.097 -5.289 11.589 1.00 98.06 126 PHE A O 1
ATOM 1037 N N . GLU A 1 127 ? 6.800 -7.239 10.520 1.00 97.38 127 GLU A N 1
ATOM 1038 C CA . GLU A 1 127 ? 7.754 -8.004 11.346 1.00 97.38 127 GLU A CA 1
ATOM 1039 C C . GLU A 1 127 ? 9.159 -7.383 11.382 1.00 97.38 127 GLU A C 1
ATOM 1041 O O . GLU A 1 127 ? 9.872 -7.517 12.377 1.00 97.38 127 GLU A O 1
ATOM 1046 N N . ASN A 1 128 ? 9.558 -6.711 10.301 1.00 94.56 128 ASN A N 1
ATOM 1047 C CA . ASN A 1 128 ? 10.891 -6.130 10.145 1.00 94.56 128 ASN A CA 1
ATOM 1048 C C . ASN A 1 128 ? 10.880 -4.595 10.256 1.00 94.56 128 ASN A C 1
ATOM 1050 O O . ASN A 1 128 ? 11.861 -4.005 10.705 1.00 94.56 128 ASN A O 1
ATOM 1054 N N . TYR A 1 129 ? 9.772 -3.966 9.858 1.00 95.06 129 TYR A N 1
ATOM 1055 C CA . TYR A 1 129 ? 9.582 -2.523 9.716 1.00 95.06 129 TYR A CA 1
ATOM 1056 C C . TYR A 1 129 ? 8.162 -2.139 10.174 1.00 95.06 129 TYR A C 1
ATOM 1058 O O . TYR A 1 129 ? 7.278 -1.940 9.341 1.00 95.06 129 TYR A O 1
ATOM 1066 N N . PRO A 1 130 ? 7.893 -2.048 11.488 1.00 94.94 130 PRO A N 1
ATOM 1067 C CA . PRO A 1 130 ? 6.569 -1.705 12.011 1.00 94.94 130 PRO A CA 1
ATOM 1068 C C . PRO A 1 130 ? 6.311 -0.191 11.919 1.00 94.94 130 PRO A C 1
ATOM 1070 O O . PRO A 1 130 ? 6.289 0.521 12.923 1.00 94.94 130 PRO A O 1
ATOM 1073 N N . THR A 1 131 ? 6.173 0.314 10.694 1.00 96.44 131 THR A N 1
ATOM 1074 C CA . THR A 1 131 ? 5.924 1.732 10.397 1.00 96.44 131 THR A CA 1
ATOM 1075 C C . THR A 1 131 ? 4.466 2.091 10.669 1.00 96.44 131 THR A C 1
ATOM 1077 O O . THR A 1 131 ? 3.594 1.217 10.712 1.00 96.44 131 THR A O 1
ATOM 1080 N N . LEU A 1 132 ? 4.181 3.387 10.819 1.00 97.50 132 LEU A N 1
ATOM 1081 C CA . LEU A 1 132 ? 2.806 3.867 10.951 1.00 97.50 132 LEU A CA 1
ATOM 1082 C C . LEU A 1 132 ? 1.962 3.486 9.724 1.00 97.50 132 LEU A C 1
ATOM 1084 O O . LEU A 1 132 ? 0.869 2.955 9.888 1.00 97.50 132 LEU A O 1
ATOM 1088 N N . ALA A 1 133 ? 2.505 3.668 8.516 1.00 97.62 133 ALA A N 1
ATOM 1089 C CA . ALA A 1 133 ? 1.817 3.347 7.267 1.00 97.62 133 ALA A CA 1
ATOM 1090 C C . ALA A 1 133 ? 1.440 1.865 7.159 1.00 97.62 133 ALA A C 1
ATOM 1092 O O . ALA A 1 133 ? 0.270 1.553 6.976 1.00 97.62 133 ALA A O 1
ATOM 1093 N N . ILE A 1 134 ? 2.393 0.945 7.364 1.00 98.50 134 ILE A N 1
ATOM 1094 C CA . ILE A 1 134 ? 2.110 -0.502 7.335 1.00 98.50 134 ILE A CA 1
ATOM 1095 C C . ILE A 1 134 ? 1.073 -0.876 8.399 1.00 98.50 134 ILE A C 1
ATOM 1097 O O . ILE A 1 134 ? 0.205 -1.714 8.158 1.00 98.50 134 ILE A O 1
ATOM 1101 N N . THR A 1 135 ? 1.169 -0.265 9.580 1.00 98.50 135 THR A N 1
ATOM 1102 C CA . THR A 1 135 ? 0.248 -0.521 10.690 1.00 98.50 135 THR A CA 1
ATOM 1103 C C . THR A 1 135 ? -1.181 -0.122 10.334 1.00 98.50 135 THR A C 1
ATOM 1105 O O . THR A 1 135 ? -2.109 -0.895 10.566 1.00 98.50 135 THR A O 1
ATOM 1108 N N . GLU A 1 136 ? -1.375 1.068 9.773 1.00 98.56 136 GLU A N 1
ATOM 1109 C CA . GLU A 1 136 ? -2.706 1.553 9.410 1.00 98.56 136 GLU A CA 1
ATOM 1110 C C . GLU A 1 136 ? -3.257 0.860 8.165 1.00 98.56 136 GLU A C 1
ATOM 1112 O O . GLU A 1 136 ? -4.427 0.487 8.177 1.00 98.56 136 GLU A O 1
ATOM 1117 N N . ASP A 1 137 ? -2.425 0.581 7.156 1.00 98.56 137 ASP A N 1
ATOM 1118 C CA . ASP A 1 137 ? -2.828 -0.205 5.984 1.00 98.56 137 ASP A CA 1
ATOM 1119 C C . ASP A 1 137 ? -3.366 -1.585 6.411 1.00 98.56 137 ASP A C 1
ATOM 1121 O O . ASP A 1 137 ? -4.432 -2.007 5.962 1.00 98.56 137 ASP A O 1
ATOM 1125 N N . LEU A 1 138 ? -2.687 -2.270 7.345 1.00 98.69 138 LEU A N 1
ATOM 1126 C CA . LEU A 1 138 ? -3.183 -3.523 7.930 1.00 98.69 138 LEU A CA 1
ATOM 1127 C C . LEU A 1 138 ? -4.507 -3.327 8.671 1.00 98.69 138 LEU A C 1
ATOM 1129 O O . LEU A 1 138 ? -5.422 -4.129 8.493 1.00 98.69 138 LEU A O 1
ATOM 1133 N N . GLY A 1 139 ? -4.617 -2.278 9.489 1.00 98.62 139 GLY A N 1
ATOM 1134 C CA . GLY A 1 139 ? -5.841 -1.958 10.224 1.00 98.62 139 GLY A CA 1
ATOM 1135 C C . GLY A 1 139 ? -7.048 -1.775 9.302 1.00 98.62 139 GLY A C 1
ATOM 1136 O O . GLY A 1 139 ? -8.094 -2.384 9.536 1.00 98.62 139 GLY A O 1
ATOM 1137 N N . TYR A 1 140 ? -6.893 -0.992 8.233 1.00 98.69 140 TYR A N 1
ATOM 1138 C CA . TYR A 1 140 ? -7.959 -0.732 7.265 1.00 98.69 140 TYR A CA 1
ATOM 1139 C C . TYR A 1 140 ? -8.342 -1.978 6.465 1.00 98.69 140 TYR A C 1
ATOM 1141 O O . TYR A 1 140 ? -9.527 -2.299 6.393 1.00 98.69 140 TYR A O 1
ATOM 1149 N N . ILE A 1 141 ? -7.369 -2.727 5.935 1.00 98.56 141 ILE A N 1
ATOM 1150 C CA . ILE A 1 141 ? -7.663 -3.947 5.166 1.00 98.56 141 ILE A CA 1
ATOM 1151 C C . ILE A 1 141 ? -8.371 -4.980 6.049 1.00 98.56 141 ILE A C 1
ATOM 1153 O O . ILE A 1 141 ? -9.392 -5.535 5.657 1.00 98.56 141 ILE A O 1
ATOM 1157 N N . LEU A 1 142 ? -7.881 -5.218 7.269 1.00 98.75 142 LEU A N 1
ATOM 1158 C CA . LEU A 1 142 ? -8.496 -6.188 8.183 1.00 98.75 142 LEU A CA 1
ATOM 1159 C C . LEU A 1 142 ? -9.895 -5.759 8.634 1.00 98.75 142 LEU A C 1
ATOM 1161 O O . LEU A 1 142 ? -10.764 -6.611 8.811 1.00 98.75 142 LEU A O 1
ATOM 1165 N N . ARG A 1 143 ? -10.139 -4.452 8.804 1.00 98.44 143 ARG A N 1
ATOM 1166 C CA . ARG A 1 143 ? -11.484 -3.922 9.071 1.00 98.44 143 ARG A CA 1
ATOM 1167 C C . ARG A 1 143 ? -12.426 -4.266 7.922 1.00 98.44 143 ARG A C 1
ATOM 1169 O O . ARG A 1 143 ? -13.525 -4.755 8.178 1.00 98.44 143 ARG A O 1
ATOM 1176 N N . ASP A 1 144 ? -12.005 -4.008 6.690 1.00 98.06 144 ASP A N 1
ATOM 1177 C CA . ASP A 1 144 ? -12.827 -4.234 5.499 1.00 98.06 144 ASP A CA 1
ATOM 1178 C C . ASP A 1 144 ? -13.119 -5.723 5.270 1.00 98.06 144 ASP A C 1
ATOM 1180 O O . ASP A 1 144 ? -14.215 -6.072 4.833 1.00 98.06 144 ASP A O 1
ATOM 1184 N N . GLU A 1 145 ? -12.189 -6.596 5.663 1.00 98.06 145 GLU A N 1
ATOM 1185 C CA . GLU A 1 145 ? -12.343 -8.056 5.647 1.00 98.06 145 GLU A CA 1
ATOM 1186 C C . GLU A 1 145 ? -13.153 -8.618 6.830 1.00 98.06 145 GLU A C 1
ATOM 1188 O O . GLU A 1 145 ? -13.407 -9.820 6.901 1.00 98.06 145 GLU A O 1
ATOM 1193 N N . GLY A 1 146 ? -13.593 -7.779 7.772 1.00 97.56 146 GLY A N 1
ATOM 1194 C CA . GLY A 1 146 ? -14.374 -8.222 8.932 1.00 97.56 146 GLY A CA 1
ATOM 1195 C C . GLY A 1 146 ? -13.547 -8.822 10.074 1.00 97.56 146 GLY A C 1
ATOM 1196 O O . GLY A 1 146 ? -14.107 -9.283 11.071 1.00 97.56 146 GLY A O 1
ATOM 1197 N N . GLU A 1 147 ? -12.218 -8.779 9.985 1.00 98.44 147 GLU A N 1
ATOM 1198 C CA . GLU A 1 147 ? -11.279 -9.278 10.996 1.00 98.44 147 GLU A CA 1
ATOM 1199 C C . GLU A 1 147 ? -11.094 -8.253 12.129 1.00 98.44 147 GLU A C 1
ATOM 1201 O O . GLU A 1 147 ? -9.993 -7.792 12.447 1.00 98.44 147 GLU A O 1
ATOM 1206 N N . TYR A 1 148 ? -12.207 -7.870 12.761 1.00 98.75 148 TYR A N 1
ATOM 1207 C CA . TYR A 1 148 ? -12.289 -6.705 13.646 1.00 98.75 148 TYR A CA 1
ATOM 1208 C C . TYR A 1 148 ? -11.334 -6.754 14.837 1.00 98.75 148 TYR A C 1
ATOM 1210 O O . TYR A 1 148 ? -10.739 -5.739 15.188 1.00 98.75 148 TYR A O 1
ATOM 1218 N N . LEU A 1 149 ? -11.151 -7.918 15.465 1.00 98.75 149 LEU A N 1
ATOM 1219 C CA . LEU A 1 149 ? -10.227 -8.045 16.597 1.00 98.75 149 LEU A CA 1
ATOM 1220 C C . LEU A 1 149 ? -8.772 -7.813 16.176 1.00 98.75 149 LEU A C 1
ATOM 1222 O O . LEU A 1 149 ? -8.003 -7.227 16.938 1.00 98.75 149 LEU A O 1
ATOM 1226 N N . GLU A 1 150 ? -8.391 -8.255 14.976 1.00 98.69 150 GLU A N 1
ATOM 1227 C CA . GLU A 1 150 ? -7.043 -8.041 14.458 1.00 98.69 150 GLU A CA 1
ATOM 1228 C C . GLU A 1 150 ? -6.857 -6.590 13.995 1.00 98.69 150 GLU A C 1
ATOM 1230 O O . GLU A 1 150 ? -5.866 -5.961 14.365 1.00 98.69 150 GLU A O 1
ATOM 1235 N N . ALA A 1 151 ? -7.851 -6.016 13.311 1.00 98.88 151 ALA A N 1
ATOM 1236 C CA . ALA A 1 151 ? -7.871 -4.600 12.943 1.00 98.88 151 ALA A CA 1
ATOM 1237 C C . ALA A 1 151 ? -7.710 -3.683 14.169 1.00 98.88 151 ALA A C 1
ATOM 1239 O O . ALA A 1 151 ? -6.867 -2.785 14.174 1.00 98.88 151 ALA A O 1
ATOM 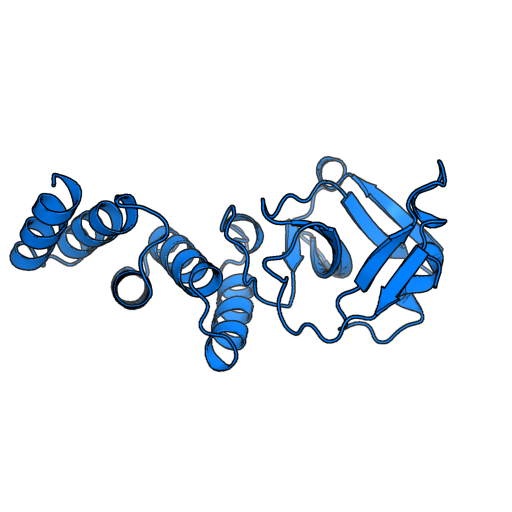1240 N N . ILE A 1 152 ? -8.449 -3.959 15.255 1.00 98.88 152 ILE A N 1
ATOM 1241 C CA . ILE A 1 152 ? -8.311 -3.251 16.538 1.00 98.88 152 ILE A CA 1
ATOM 1242 C C . ILE A 1 152 ? -6.866 -3.312 17.035 1.00 98.88 152 ILE A C 1
ATOM 1244 O O . ILE A 1 152 ? -6.332 -2.291 17.464 1.00 98.88 152 ILE A O 1
ATOM 1248 N N . ASN A 1 153 ? -6.215 -4.478 16.990 1.00 98.75 153 ASN A N 1
ATOM 1249 C CA . ASN A 1 153 ? -4.835 -4.604 17.461 1.00 98.75 153 ASN A CA 1
ATOM 1250 C C . ASN A 1 153 ? -3.885 -3.687 16.683 1.00 98.75 153 ASN A C 1
ATOM 1252 O O . ASN A 1 153 ? -3.055 -3.025 17.306 1.00 98.75 153 ASN A O 1
ATOM 1256 N N . TYR A 1 154 ? -4.026 -3.606 15.359 1.00 98.81 154 TYR A N 1
ATOM 1257 C CA . TYR A 1 154 ? -3.205 -2.720 14.536 1.00 98.81 154 TYR A CA 1
ATOM 1258 C C . TYR A 1 154 ? -3.515 -1.240 14.779 1.00 98.81 154 TYR A C 1
ATOM 1260 O O . TYR A 1 154 ? -2.591 -0.462 15.013 1.00 98.81 154 TYR A O 1
ATOM 1268 N N . PHE A 1 155 ? -4.783 -0.836 14.869 1.00 98.81 155 PHE A N 1
ATOM 1269 C CA . PHE A 1 155 ? -5.112 0.556 15.196 1.00 98.81 155 PHE A CA 1
ATOM 1270 C C . PHE A 1 155 ? -4.659 0.972 16.607 1.00 98.81 155 PHE A C 1
ATOM 1272 O O . PHE A 1 155 ? -4.230 2.106 16.806 1.00 98.81 155 PHE A O 1
ATOM 1279 N N . LEU A 1 156 ? -4.651 0.056 17.583 1.00 98.75 156 LEU A N 1
ATOM 1280 C CA . LEU A 1 156 ? -4.054 0.298 18.906 1.00 98.75 156 LEU A CA 1
ATOM 1281 C C . LEU A 1 156 ? -2.525 0.446 18.856 1.00 98.75 156 LEU A C 1
ATOM 1283 O O . LEU A 1 156 ? -1.936 1.052 19.753 1.00 98.75 156 LEU A O 1
ATOM 1287 N N . ILE A 1 157 ? -1.859 -0.144 17.861 1.00 98.69 157 ILE A N 1
ATOM 1288 C CA . ILE A 1 157 ? -0.430 0.080 17.616 1.00 98.69 157 ILE A CA 1
ATOM 1289 C C . ILE A 1 157 ? -0.234 1.455 16.968 1.00 98.69 157 ILE A C 1
ATOM 1291 O O . ILE A 1 157 ? 0.607 2.206 17.458 1.00 98.69 157 ILE A O 1
ATOM 1295 N N . SER A 1 158 ? -1.043 1.827 15.967 1.00 98.50 158 SER A N 1
ATOM 1296 C CA . SER A 1 158 ? -1.024 3.173 15.362 1.00 98.50 158 SER A CA 1
ATOM 1297 C C . SER A 1 158 ? -1.223 4.263 16.426 1.00 98.50 158 SER A C 1
ATOM 1299 O O . SER A 1 158 ? -0.414 5.185 16.521 1.00 98.50 158 SER A O 1
ATOM 1301 N N . GLU A 1 159 ? -2.182 4.087 17.346 1.00 98.12 159 GLU A N 1
ATOM 1302 C CA . GLU A 1 159 ? -2.377 4.996 18.485 1.00 98.12 159 GLU A CA 1
ATOM 1303 C C . GLU A 1 159 ? -1.083 5.230 19.288 1.00 98.12 159 GLU A C 1
ATOM 1305 O O . GLU A 1 159 ? -0.819 6.353 19.718 1.00 98.12 159 GLU A O 1
ATOM 1310 N N . LYS A 1 160 ? -0.274 4.183 19.505 1.00 98.12 160 LYS A N 1
ATOM 1311 C CA . LYS A 1 160 ? 0.985 4.271 20.265 1.00 98.12 160 LYS A CA 1
ATOM 1312 C C . LYS A 1 160 ? 2.119 4.908 19.467 1.00 98.12 160 LYS A C 1
ATOM 1314 O O . LYS A 1 160 ? 3.003 5.505 20.077 1.00 98.12 160 LYS A O 1
ATOM 1319 N N . LEU A 1 161 ? 2.118 4.742 18.146 1.00 96.75 161 LEU A N 1
ATOM 1320 C CA . LEU A 1 161 ? 3.109 5.329 17.239 1.00 96.75 161 LEU A CA 1
ATOM 1321 C C . LEU A 1 161 ? 2.854 6.821 16.982 1.00 96.75 161 LEU A C 1
ATOM 1323 O O . LEU A 1 161 ? 3.770 7.528 16.571 1.00 96.75 161 LEU A O 1
ATOM 1327 N N . GLY A 1 162 ? 1.645 7.298 17.281 1.00 96.81 162 GLY A N 1
ATOM 1328 C CA . GLY A 1 162 ? 1.157 8.603 16.857 1.00 96.81 162 GLY A CA 1
ATOM 1329 C C . GLY A 1 162 ? 0.343 8.407 15.581 1.00 96.81 162 GLY A C 1
ATOM 1330 O O . GLY A 1 162 ? 0.948 8.270 14.522 1.00 96.81 162 GLY A O 1
ATOM 1331 N N . PRO A 1 163 ? -0.997 8.333 15.674 1.00 97.00 163 PRO A N 1
ATOM 1332 C CA . PRO A 1 163 ? -1.837 8.000 14.531 1.00 97.00 163 PRO A CA 1
ATOM 1333 C C . PRO A 1 163 ? -1.728 9.068 13.443 1.00 97.00 163 PRO A C 1
ATOM 1335 O O . PRO A 1 163 ? -1.515 10.243 13.750 1.00 97.00 163 PRO A O 1
ATOM 1338 N N . SER A 1 164 ? -1.918 8.673 12.184 1.00 95.81 164 SER A N 1
ATOM 1339 C CA . SER A 1 164 ? -1.835 9.596 11.041 1.00 95.81 164 SER A CA 1
ATOM 1340 C C . SER A 1 164 ? -2.868 10.721 11.112 1.00 95.81 164 SER A C 1
ATOM 1342 O O . SER A 1 164 ? -2.646 11.814 10.593 1.00 95.81 164 SER A O 1
ATOM 1344 N N . SER A 1 165 ? -3.998 10.456 11.768 1.00 96.00 165 SER A N 1
ATOM 1345 C CA . SER A 1 165 ? -5.062 11.417 12.026 1.00 96.00 165 SER A CA 1
ATOM 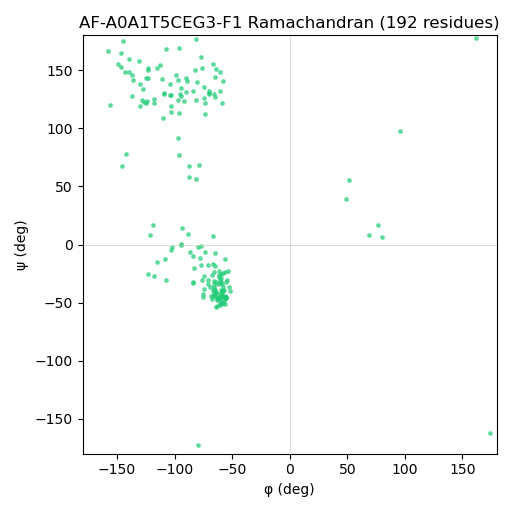1346 C C . SER A 1 165 ? -5.918 10.994 13.219 1.00 96.00 165 SER A C 1
ATOM 1348 O O . SER A 1 165 ? -5.905 9.842 13.666 1.00 96.00 165 SER A O 1
ATOM 1350 N N . GLU A 1 166 ? -6.730 11.922 13.713 1.00 96.31 166 GLU A N 1
ATOM 1351 C CA . GLU A 1 166 ? -7.741 11.685 14.740 1.00 96.31 166 GLU A CA 1
ATOM 1352 C C . GLU A 1 166 ? -8.767 10.613 14.336 1.00 96.31 166 GLU A C 1
ATOM 1354 O O . GLU A 1 166 ? -9.333 9.948 15.206 1.00 96.31 166 GLU A O 1
ATOM 1359 N N . TYR A 1 167 ? -8.969 10.381 13.032 1.00 97.31 167 TYR A N 1
ATOM 1360 C CA . TYR A 1 167 ? -9.916 9.387 12.521 1.00 97.31 167 TYR A CA 1
ATOM 1361 C C . TYR A 1 167 ? -9.583 7.961 12.965 1.00 97.31 167 TYR A C 1
ATOM 1363 O O . TYR A 1 167 ? -10.501 7.158 13.104 1.00 97.31 167 TYR A O 1
ATOM 1371 N N . ILE A 1 168 ? -8.331 7.655 13.322 1.00 98.31 168 ILE A N 1
ATOM 1372 C CA . ILE A 1 168 ? -7.978 6.358 13.922 1.00 98.31 168 ILE A CA 1
ATOM 1373 C C . ILE A 1 168 ? -8.739 6.115 15.237 1.00 98.31 168 ILE A C 1
ATOM 1375 O O . ILE A 1 168 ? -9.112 4.981 15.545 1.00 98.31 168 ILE A O 1
ATOM 1379 N N . PHE A 1 169 ? -9.053 7.161 16.008 1.00 98.56 169 PHE A N 1
ATOM 1380 C CA . PHE A 1 169 ? -9.901 7.021 17.196 1.00 98.56 169 PHE A CA 1
ATOM 1381 C C . PHE A 1 169 ? -11.360 6.743 16.828 1.00 98.56 169 PHE A C 1
ATOM 1383 O O . PHE A 1 169 ? -12.029 5.976 17.522 1.00 98.56 169 PHE A O 1
ATOM 1390 N N . LEU A 1 170 ? -11.854 7.298 15.719 1.00 98.44 170 LEU A N 1
ATOM 1391 C CA . LEU A 1 170 ? -13.178 6.958 15.206 1.00 98.44 170 LEU A CA 1
ATOM 1392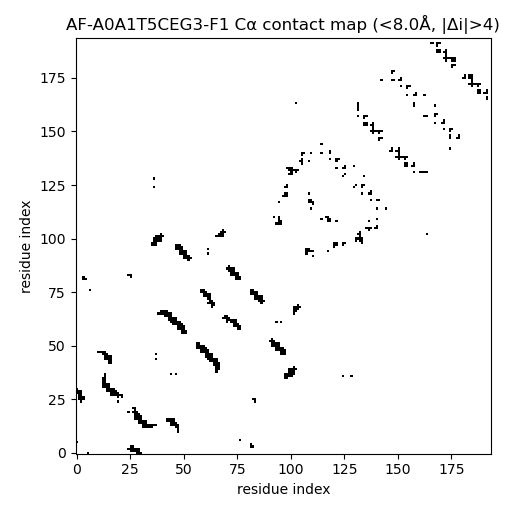 C C . LEU A 1 170 ? -13.234 5.495 14.733 1.00 98.44 170 LEU A C 1
ATOM 1394 O O . LEU A 1 170 ? -14.189 4.796 15.074 1.00 98.44 170 LEU A O 1
ATOM 1398 N N . GLU A 1 171 ? -12.203 5.015 14.032 1.00 98.50 171 GLU A N 1
ATOM 1399 C CA . GLU A 1 171 ? -12.078 3.607 13.622 1.00 98.50 171 GLU A CA 1
ATOM 1400 C C . GLU A 1 171 ? -12.096 2.670 14.834 1.00 98.50 171 GLU A C 1
ATOM 1402 O O . GLU A 1 171 ? -12.907 1.744 14.894 1.00 98.50 171 GLU A O 1
ATOM 1407 N N . LEU A 1 172 ? -11.276 2.949 15.854 1.00 98.81 172 LEU A N 1
ATOM 1408 C CA . LEU A 1 172 ? -11.259 2.174 17.098 1.00 98.81 172 LEU A CA 1
ATOM 1409 C C . LEU A 1 172 ? -12.619 2.184 17.799 1.00 98.81 172 LEU A C 1
ATOM 1411 O O . LEU A 1 172 ? -13.075 1.138 18.258 1.00 98.81 172 LEU A O 1
ATOM 1415 N N . SER A 1 173 ? -13.284 3.339 17.873 1.00 98.69 173 SER A N 1
ATOM 1416 C CA . SER A 1 173 ? -14.613 3.453 18.479 1.00 98.69 173 SER A CA 1
ATOM 1417 C C . SER A 1 173 ? -15.635 2.551 17.783 1.00 98.69 173 SER A C 1
ATOM 1419 O O . SER A 1 173 ? -16.313 1.759 18.445 1.00 98.69 173 SER A O 1
ATOM 1421 N N . ASN A 1 174 ? -15.702 2.630 16.452 1.00 98.69 174 ASN A N 1
ATOM 1422 C CA . ASN A 1 174 ? -16.618 1.831 15.643 1.00 98.69 174 ASN A CA 1
ATOM 1423 C C . ASN A 1 174 ? -16.318 0.336 15.784 1.00 98.69 174 ASN A C 1
ATOM 1425 O O . ASN A 1 174 ? -17.218 -0.450 16.065 1.00 98.69 174 ASN A O 1
ATOM 1429 N N . LEU A 1 175 ? -15.050 -0.057 15.682 1.00 98.81 175 LEU A N 1
ATOM 1430 C CA . LEU A 1 175 ? -14.643 -1.453 15.803 1.00 98.81 175 LEU A CA 1
ATOM 1431 C C . LEU A 1 175 ? -14.910 -2.032 17.197 1.00 98.81 175 LEU A C 1
ATOM 1433 O O . LEU A 1 175 ? -15.384 -3.163 17.310 1.00 98.81 175 LEU A O 1
ATOM 1437 N N . PHE A 1 176 ? -14.660 -1.275 18.272 1.00 98.81 176 PHE A N 1
ATOM 1438 C CA . PHE A 1 176 ? -14.995 -1.735 19.623 1.00 98.81 176 PHE A CA 1
ATOM 1439 C C . PHE A 1 176 ? -16.495 -1.951 19.803 1.00 98.81 176 PHE A C 1
ATOM 1441 O O . PHE A 1 176 ? -16.884 -2.890 20.498 1.00 98.81 176 PHE A O 1
ATOM 1448 N N . LYS A 1 177 ? -17.330 -1.137 19.152 1.00 98.56 177 LYS A N 1
ATOM 1449 C CA . LYS A 1 177 ? -18.779 -1.338 19.129 1.00 98.56 177 LYS A CA 1
ATOM 1450 C C . LYS A 1 177 ? -19.163 -2.614 18.375 1.00 98.56 177 LYS A C 1
ATOM 1452 O O . LYS A 1 177 ? -19.960 -3.386 18.903 1.00 98.56 177 LYS A O 1
ATOM 1457 N N . GLU A 1 178 ? -18.565 -2.877 17.211 1.00 98.50 178 GLU A N 1
ATOM 1458 C CA . GLU A 1 178 ? -18.812 -4.107 16.433 1.00 98.50 178 GLU A CA 1
ATOM 1459 C C . GLU A 1 178 ? -18.496 -5.380 17.235 1.00 98.50 178 GLU A C 1
ATOM 1461 O O . GLU A 1 178 ? -19.227 -6.367 17.166 1.00 98.50 178 GLU A O 1
ATOM 1466 N N . VAL A 1 179 ? -17.456 -5.354 18.075 1.00 98.56 179 VAL A N 1
ATOM 1467 C CA . VAL A 1 179 ? -17.111 -6.488 18.957 1.00 98.56 179 VAL A CA 1
ATOM 1468 C C . VAL A 1 179 ? -17.825 -6.457 20.320 1.00 98.56 179 VAL A C 1
ATOM 1470 O O . VAL A 1 179 ? -17.497 -7.246 21.207 1.00 98.56 179 VAL A O 1
ATOM 1473 N N . GLY A 1 180 ? -18.796 -5.558 20.514 1.00 98.38 180 GLY A N 1
ATOM 1474 C CA . GLY A 1 180 ? -19.637 -5.477 21.716 1.00 98.38 180 GLY A CA 1
ATOM 1475 C C . GLY A 1 180 ? -18.971 -4.857 22.952 1.00 98.38 180 GLY A C 1
ATOM 1476 O O . GLY A 1 180 ? -19.459 -5.034 24.069 1.00 98.38 180 GLY A O 1
ATOM 1477 N N . ASN A 1 181 ? -17.859 -4.138 22.789 1.00 98.56 181 ASN A N 1
ATOM 1478 C CA . ASN A 1 181 ? -17.159 -3.439 23.867 1.00 98.56 181 ASN A CA 1
ATOM 1479 C C . ASN A 1 181 ? -17.567 -1.957 23.938 1.00 98.56 181 ASN A C 1
ATOM 1481 O O . ASN A 1 181 ? -16.828 -1.060 23.530 1.00 98.56 181 ASN A O 1
ATOM 1485 N N . GLU A 1 182 ? -18.750 -1.707 24.499 1.00 98.31 182 GLU A N 1
ATOM 1486 C CA . GLU A 1 182 ? -19.341 -0.363 24.623 1.00 98.31 182 GLU A CA 1
ATOM 1487 C C . GLU A 1 182 ? -18.487 0.618 25.447 1.00 98.31 182 GLU A C 1
ATOM 1489 O O . GLU A 1 182 ? -18.447 1.817 25.157 1.00 98.31 182 GLU A O 1
ATOM 1494 N N . GLU A 1 183 ? -17.770 0.121 26.463 1.00 98.62 183 GLU A N 1
ATOM 1495 C CA . GLU A 1 183 ? -16.890 0.942 27.304 1.00 98.62 183 GLU A CA 1
ATOM 1496 C C . GLU A 1 183 ? -15.758 1.549 26.469 1.00 98.62 183 GLU A C 1
ATOM 1498 O O . GLU A 1 183 ? -15.581 2.771 26.441 1.00 98.62 183 GLU A O 1
ATOM 1503 N N . LYS A 1 184 ? -15.022 0.708 25.729 1.00 98.62 184 LYS A N 1
ATOM 1504 C CA . LYS A 1 184 ? -13.945 1.189 24.860 1.00 98.62 184 LYS A CA 1
ATOM 1505 C C . LYS A 1 184 ? -14.469 1.978 23.669 1.00 98.62 184 LYS A C 1
ATOM 1507 O O . LYS A 1 184 ? -13.844 2.969 23.299 1.00 98.62 184 LYS A O 1
ATOM 1512 N N . ALA A 1 185 ? -15.610 1.588 23.103 1.00 98.69 185 ALA A N 1
ATOM 1513 C CA . ALA A 1 185 ? -16.234 2.341 22.022 1.00 98.69 185 ALA A CA 1
ATOM 1514 C C . ALA A 1 185 ? -16.499 3.794 22.445 1.00 98.69 185 ALA A C 1
ATOM 1516 O O . ALA A 1 185 ? -16.117 4.727 21.736 1.00 98.69 185 ALA A O 1
ATOM 1517 N N . THR A 1 186 ? -17.066 3.990 23.641 1.00 98.50 186 THR A N 1
ATOM 1518 C CA . THR A 1 186 ? -17.335 5.316 24.217 1.00 98.50 186 THR A CA 1
ATOM 1519 C C . THR A 1 186 ? -16.047 6.086 24.506 1.00 98.50 186 THR A C 1
ATOM 1521 O O . THR A 1 186 ? -15.951 7.265 24.169 1.00 98.50 186 THR A O 1
ATOM 1524 N N . PHE A 1 187 ? -15.040 5.425 25.085 1.00 98.38 187 PHE A N 1
ATOM 1525 C CA . PHE A 1 187 ? -13.738 6.036 25.366 1.00 98.38 187 PHE A CA 1
ATOM 1526 C C . PHE A 1 187 ? -13.085 6.613 24.100 1.00 98.38 187 PHE A C 1
ATOM 1528 O O . PHE A 1 187 ? -12.710 7.785 24.071 1.00 98.38 187 PHE A O 1
ATOM 1535 N N . TYR A 1 188 ? -12.995 5.820 23.028 1.00 98.50 188 TYR A N 1
ATOM 1536 C CA . TYR A 1 188 ? -12.396 6.282 21.774 1.00 98.50 188 TYR A CA 1
ATOM 1537 C C . TYR A 1 188 ? -13.267 7.303 21.045 1.00 98.50 188 TYR A C 1
ATOM 1539 O O . TYR A 1 188 ? -12.730 8.213 20.415 1.00 98.50 188 TYR A O 1
ATOM 1547 N N . LYS A 1 189 ? -14.597 7.220 21.188 1.00 98.44 189 LYS A N 1
ATOM 1548 C CA . LYS A 1 189 ? -15.497 8.237 20.638 1.00 98.44 189 LYS A CA 1
ATOM 1549 C C . LYS A 1 189 ? -15.214 9.609 21.236 1.00 98.44 189 LYS A C 1
ATOM 1551 O O . LYS A 1 189 ? -15.096 10.575 20.494 1.00 98.44 189 LYS A O 1
ATOM 1556 N N . GLN A 1 190 ? -15.058 9.676 22.557 1.00 97.62 190 GLN A N 1
ATOM 1557 C CA . GLN A 1 190 ? -14.699 10.914 23.247 1.00 97.62 190 GLN A CA 1
ATOM 1558 C C . GLN A 1 190 ? -13.329 11.410 22.791 1.00 97.62 190 GLN A C 1
ATOM 1560 O O . GLN A 1 190 ? -13.178 12.590 22.509 1.00 97.62 190 GLN A O 1
ATOM 1565 N N . LYS A 1 191 ? -12.345 10.515 22.646 1.00 96.56 191 LYS A N 1
ATOM 1566 C CA . LYS A 1 191 ? -10.999 10.877 22.181 1.00 96.56 191 LYS A CA 1
ATOM 1567 C C . LYS A 1 191 ? -10.975 11.487 20.771 1.00 96.56 191 LYS A C 1
ATOM 1569 O O . LYS A 1 191 ? -10.102 12.293 20.498 1.00 96.56 191 LYS A O 1
ATOM 1574 N N . PHE A 1 192 ? -11.906 11.109 19.896 1.00 96.31 192 PHE A N 1
ATOM 1575 C CA . PHE A 1 192 ? -12.066 11.712 18.567 1.00 96.31 192 PHE A CA 1
ATOM 1576 C C . PHE A 1 192 ? -12.698 13.117 18.606 1.00 96.31 192 PHE A C 1
ATOM 1578 O O . PHE A 1 192 ? -12.491 13.913 17.699 1.00 96.31 192 PHE A O 1
ATOM 1585 N N . GLU A 1 193 ? -13.505 13.421 19.626 1.00 90.31 193 GLU A N 1
ATOM 1586 C CA . GLU A 1 19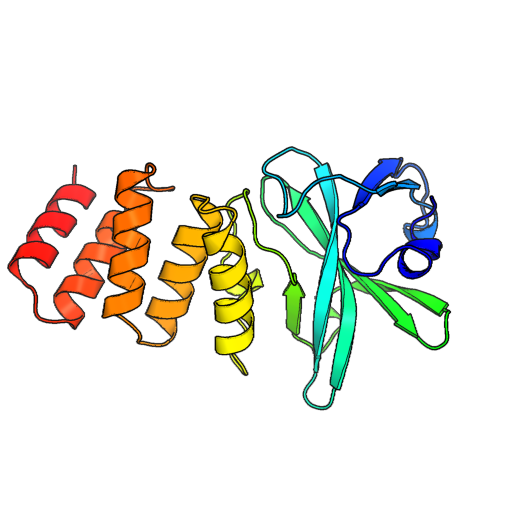3 ? -14.255 14.683 19.735 1.00 90.31 193 GLU A CA 1
ATOM 1587 C C . GLU A 1 193 ? -13.461 15.831 20.391 1.00 90.31 193 GLU A C 1
ATOM 1589 O O . GLU A 1 193 ? -13.957 16.961 20.426 1.00 90.31 193 GLU A O 1
ATOM 1594 N N . TYR A 1 194 ? -12.257 15.554 20.905 1.00 74.69 194 TYR A N 1
ATOM 1595 C CA . TYR A 1 194 ? -11.362 16.507 21.575 1.00 74.69 194 TYR A CA 1
ATOM 1596 C C . TYR A 1 194 ? -10.069 16.718 20.792 1.00 74.69 194 TYR A C 1
ATOM 1598 O O . TYR A 1 194 ? -9.613 17.884 20.760 1.00 74.69 194 TYR A O 1
#

pLDDT: mean 94.89, std 5.47, range [66.94, 98.88]

Sequence (194 aa):
MKLKEIFKANNSNIFQVINDDFDDELEWEIEETKFKVIPDLEGTFYVPSILISEKNYEECYLEIITPERISENVVLSNDKKVSFNLIHDLNAEIIPIVGSECLGLYELYYSKQNPIFGINILKKAFENYPTLAITEDLGYILRDEGEYLEAINYFLISEKLGPSSEYIFLELSNLFKEVGNEEKATFYKQKFEY

Foldseek 3Di:
DFQLCVVVDDLAFKKFFPADPDPDNSRTDIDTDPDQAAEQDAGKIFAWKWWADPPDTAIWTWIAGPLARDTQWIWHADPSGIDIDGPVVDPTQIEGLAHHQHAYDLVSLADPVCRVRSLVSLVVNCVPPVHLRSLQSNLVSCVVVVVLVRSLVSLVVCVVVPHPDLCSLVSNLVSCVVVVNNVSNVVSVVSSVD

Secondary structure (DSSP, 8-state):
-BGGGGGGS-TT--EEEEE--SSSGGG-EEEE---SSB-SSSEEEEEEEEEE-SS-EEEEEEEEEETTTB--EEEEEETTEEEEEEGGGSSSEEEESS-BSS---GGGT--SS-HHHHHHHHHHHHHH---HHHHHHHHHHHHHTT-HHHHHHHHHHHHHH--SSTHHHHHHHHHHHHTT-HHHHHHHHHHHH-

Organism: NCBI:txid619805

InterPro domains:
  IPR011990 Tetratricopeptide-like helical domain superfamily [G3DSA:1.25.40.10] (82-193)